Protein AF-A0A6B3GLU0-F1 (a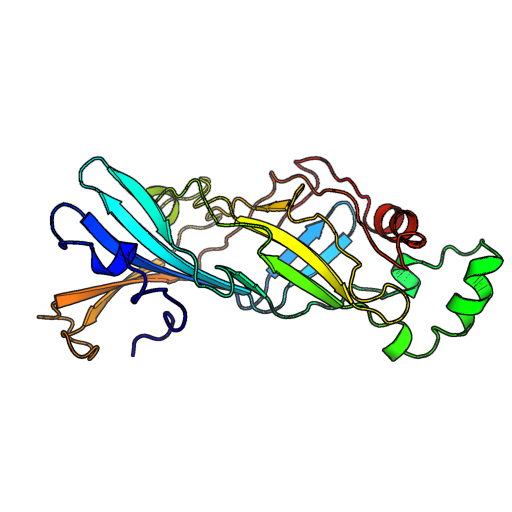fdb_monomer)

Solvent-accessible surface area (backbone atoms only — not comparable to full-atom values): 12471 Å² total; per-residue (Å²): 104,67,83,82,64,85,55,42,38,64,86,37,69,75,43,64,68,36,75,72,74,58,25,39,56,46,75,47,69,50,75,39,73,59,50,55,38,32,48,43,76,37,73,36,56,40,35,38,34,42,38,31,24,25,37,40,36,36,76,88,74,50,71,47,74,40,60,20,96,89,42,35,45,48,42,42,68,17,65,45,80,66,23,43,55,56,38,62,54,67,100,78,50,79,84,48,52,59,56,58,66,63,42,76,41,73,72,74,18,43,29,34,39,26,55,38,59,27,54,77,60,43,76,70,32,75,68,23,73,79,39,58,82,31,54,26,32,37,42,30,25,22,34,40,41,45,32,91,74,28,33,99,53,15,21,37,21,35,66,92,48,42,26,53,45,42,45,16,25,74,38,73,52,48,80,48,78,49,26,16,34,96,86,46,47,80,27,81,88,77,30,82,42,77,46,80,45,74,45,87,44,48,63,32,36,43,70,37,42,40,47,43,42,39,36,14,42,84,46,79,38,18,65,36,49,13,65,52,29,42,42,59,21,59,54,69,48,23,36,59

Foldseek 3Di:
DPPPAPQEPCVPPLNVPAPCPFKHKDKDKDKDQWDWKAFQHFIWIWHIKMFIWMWIAGNVGDIDIGAGPQGRMWTDWTWGPQAVCLLQDDPDDPVCVVVNVVPVDPQQRTKIKTKGFLDHKAPADPVQVQDFPFFRTWTFIKIFIDHPQFDRQKIFAHSVGTWIFRKGFNDGFDWDKWAADPVRHTDRPDHPDIDIDTPDTDIKDQFIWIAFIACTNHRPRSVSNCVSSVPRGHGNSIMD

pLDDT: mean 88.62, std 10.84, range [50.16, 98.25]

Secondary structure (DSSP, 8-state):
--TT-SS--TTSHHHHT--SSSEEEEEEEEEES-EEEEETTEEEEE--EEEEEEEEEETTS-EEEE--TT-SEEEPPEEPTTHHHHHH--TT-TTTHHHHHHTTSHHHH--EEEEEE-S--B---TGGGTSSSSB--BEEEEEEEE-TTT-TT-EES-SSS-EEE--EESSPPEEEEEEE-TTS-B-TTT-SEEEEEEES--EE-----BPPEESTTTTTTHHHHHHHHT-SB-TTS-B-

Sequence (240 aa):
DWAPFDRCPVDAPAMLAADGVNTIAACIASSSATGSITLGKSVVSTGHTDLQLGVVQRADGTASLVAPPEGALTADPAEIPGGLLGLMCPSGIPLISGICRQLTDNNLNRVTATIEPAGAPRDFNMSAAFSTGEPILTIPVRIHLKNPFLGDKCYIGTTANPVLLKPQNVTAPTLSLQRFGADGTPNDDEGEMGRYTFDGADQGDATFAVPGASGCGAGLLDWAVNLKTGLPSAAGKNSV

Mean predicted aligned error: 6.38 Å

Radius of gyration: 20.84 Å; Cα contacts (8 Å, |Δi|>4): 591; chains: 1; bounding box: 50×32×64 Å

Structure (mmCIF, N/CA/C/O backbone):
data_AF-A0A6B3GLU0-F1
#
_entry.id   AF-A0A6B3GLU0-F1
#
loop_
_atom_site.group_PDB
_atom_site.id
_atom_site.type_symbol
_atom_site.label_atom_id
_atom_site.label_alt_id
_atom_site.label_comp_id
_atom_site.label_asym_id
_atom_site.label_entity_id
_atom_site.label_seq_id
_atom_site.pdbx_PDB_ins_code
_atom_site.Cartn_x
_atom_site.Cartn_y
_atom_site.Cartn_z
_atom_site.occupancy
_atom_site.B_iso_or_equiv
_atom_site.auth_seq_id
_atom_site.auth_comp_id
_atom_site.auth_asym_id
_atom_site.auth_atom_id
_atom_site.pdbx_PDB_model_num
ATOM 1 N N . ASP A 1 1 ? 22.845 -9.748 -9.117 1.00 52.41 1 ASP A N 1
ATOM 2 C CA . ASP A 1 1 ? 21.993 -9.768 -7.910 1.00 52.41 1 ASP A CA 1
ATOM 3 C C . ASP A 1 1 ? 20.682 -9.085 -8.266 1.00 52.41 1 ASP A C 1
ATOM 5 O O . ASP A 1 1 ? 20.679 -7.887 -8.532 1.00 52.41 1 ASP A O 1
ATOM 9 N N . TRP A 1 2 ? 19.616 -9.872 -8.428 1.00 58.16 2 TRP A N 1
ATOM 10 C CA . TRP A 1 2 ? 18.297 -9.391 -8.857 1.00 58.16 2 TRP A CA 1
ATOM 11 C C . TRP A 1 2 ? 17.439 -8.896 -7.695 1.00 58.16 2 TRP A C 1
ATOM 13 O O . TRP A 1 2 ? 16.353 -8.382 -7.950 1.00 58.16 2 TRP A O 1
ATOM 23 N N . ALA A 1 3 ? 17.915 -9.001 -6.446 1.00 57.09 3 ALA A N 1
ATOM 24 C CA . ALA A 1 3 ? 17.301 -8.328 -5.306 1.00 57.09 3 ALA A CA 1
ATOM 25 C C . ALA A 1 3 ? 17.175 -6.835 -5.665 1.00 57.09 3 ALA A C 1
ATOM 27 O O . ALA A 1 3 ? 18.201 -6.179 -5.888 1.00 57.09 3 ALA A O 1
ATOM 28 N N . PRO A 1 4 ? 15.951 -6.320 -5.894 1.00 71.94 4 PRO A N 1
ATOM 29 C CA . PRO A 1 4 ? 14.737 -6.571 -5.100 1.00 71.94 4 PRO A CA 1
ATOM 30 C C . PRO A 1 4 ? 13.582 -7.382 -5.749 1.00 71.94 4 PRO A C 1
ATOM 32 O O . PRO A 1 4 ? 12.484 -7.372 -5.210 1.00 71.94 4 PRO A O 1
ATOM 35 N N . PHE A 1 5 ? 13.754 -8.050 -6.893 1.00 82.88 5 PHE A N 1
ATOM 36 C CA . PHE A 1 5 ? 12.644 -8.672 -7.647 1.00 82.88 5 PHE A CA 1
ATOM 37 C C . PHE A 1 5 ? 12.461 -10.176 -7.378 1.00 82.88 5 PHE A C 1
ATOM 39 O O . PHE A 1 5 ? 12.632 -10.996 -8.279 1.00 82.88 5 PHE A O 1
ATOM 46 N N . ASP A 1 6 ? 12.117 -10.565 -6.155 1.00 87.31 6 ASP A N 1
ATOM 47 C CA . ASP A 1 6 ? 11.915 -11.977 -5.784 1.00 87.31 6 ASP A CA 1
ATOM 48 C C . ASP A 1 6 ? 10.472 -12.485 -5.967 1.00 87.31 6 ASP A C 1
ATOM 50 O O . ASP A 1 6 ? 10.241 -13.694 -5.949 1.00 87.31 6 ASP A O 1
ATOM 54 N N . ARG A 1 7 ? 9.508 -11.583 -6.196 1.00 91.62 7 ARG A N 1
ATOM 55 C CA . ARG A 1 7 ? 8.082 -11.904 -6.402 1.00 91.62 7 ARG A CA 1
ATOM 56 C C . ARG A 1 7 ? 7.527 -11.408 -7.722 1.00 91.62 7 ARG A C 1
ATOM 58 O O . ARG A 1 7 ? 6.323 -11.481 -7.959 1.00 91.62 7 ARG A O 1
ATOM 65 N N . CYS A 1 8 ? 8.372 -10.892 -8.609 1.00 91.12 8 CYS A N 1
ATOM 66 C CA . CYS A 1 8 ? 7.900 -10.534 -9.935 1.00 91.12 8 CYS A CA 1
ATOM 67 C C . CYS A 1 8 ? 7.324 -11.779 -10.638 1.00 91.12 8 CYS A C 1
ATOM 69 O O . CYS A 1 8 ? 7.996 -12.811 -10.688 1.00 91.12 8 CYS A O 1
ATOM 71 N N . PRO A 1 9 ? 6.108 -11.713 -11.211 1.00 93.75 9 PRO A N 1
ATOM 72 C CA . PRO A 1 9 ? 5.450 -12.872 -11.806 1.00 93.75 9 PRO A CA 1
ATOM 73 C C . PRO A 1 9 ? 6.002 -13.178 -13.209 1.00 93.75 9 PRO A C 1
ATOM 75 O O . PRO A 1 9 ? 5.257 -13.187 -14.186 1.00 93.75 9 PRO A O 1
ATOM 78 N N . VAL A 1 10 ? 7.313 -13.406 -13.327 1.00 91.50 10 VAL A N 1
ATOM 79 C CA . VAL A 1 10 ? 8.028 -13.595 -14.603 1.00 91.50 10 VAL A CA 1
ATOM 80 C C . VAL A 1 10 ? 7.519 -14.795 -15.403 1.00 91.50 10 VAL A C 1
ATOM 82 O O . VAL A 1 10 ? 7.493 -14.744 -16.628 1.00 91.50 10 VAL A O 1
ATOM 85 N N . ASP A 1 11 ? 7.015 -15.821 -14.716 1.00 93.12 11 ASP A N 1
ATOM 86 C CA . ASP A 1 11 ? 6.443 -17.024 -15.328 1.00 93.12 11 ASP A CA 1
ATOM 87 C C . ASP A 1 11 ? 4.965 -16.865 -15.725 1.00 93.12 11 ASP A C 1
ATOM 89 O O . ASP A 1 11 ? 4.348 -17.791 -16.260 1.00 93.12 11 ASP A O 1
ATOM 93 N N . ALA A 1 12 ? 4.350 -15.707 -15.459 1.00 94.88 12 ALA A N 1
ATOM 94 C CA . ALA A 1 12 ? 2.970 -15.476 -15.858 1.00 94.88 12 ALA A CA 1
ATOM 95 C C . ALA A 1 12 ? 2.854 -15.477 -17.394 1.00 94.88 12 ALA A C 1
ATOM 97 O O . ALA A 1 12 ? 3.648 -14.814 -18.066 1.00 94.88 12 ALA A O 1
ATOM 98 N N . PRO A 1 13 ? 1.818 -16.114 -17.978 1.00 95.44 13 PRO A N 1
ATOM 99 C CA . PRO A 1 13 ? 1.675 -16.202 -19.433 1.00 95.44 13 PRO A CA 1
ATOM 100 C C . PRO A 1 13 ? 1.715 -14.848 -20.151 1.00 95.44 13 PRO A C 1
ATOM 102 O O . PRO A 1 13 ? 2.262 -14.745 -21.242 1.00 95.44 13 PRO A O 1
ATOM 105 N N . ALA A 1 14 ? 1.165 -13.799 -19.532 1.00 93.31 14 ALA A N 1
ATOM 106 C CA . ALA A 1 14 ? 1.187 -12.449 -20.090 1.00 93.31 14 ALA A CA 1
ATOM 107 C C . ALA A 1 14 ? 2.596 -11.829 -20.120 1.00 93.31 14 ALA A C 1
ATOM 109 O O . ALA A 1 14 ? 2.888 -11.060 -21.031 1.00 93.31 14 ALA A O 1
ATOM 110 N N . MET A 1 15 ? 3.454 -12.165 -19.151 1.00 94.88 15 MET A N 1
ATOM 111 C CA . MET A 1 15 ? 4.846 -11.705 -19.096 1.00 94.88 15 MET A CA 1
ATOM 112 C C . MET A 1 15 ? 5.694 -12.450 -20.131 1.00 94.88 15 MET A C 1
ATOM 114 O O . MET A 1 15 ? 6.408 -11.819 -20.902 1.00 94.88 15 MET A O 1
ATOM 118 N N . LEU A 1 16 ? 5.538 -13.776 -20.219 1.00 95.19 16 LEU A N 1
ATOM 119 C CA . LEU A 1 16 ? 6.247 -14.626 -21.186 1.00 95.19 16 LEU A CA 1
ATOM 120 C C . LEU A 1 16 ? 5.865 -14.349 -22.649 1.00 95.19 16 LEU A C 1
ATOM 122 O O . LEU A 1 16 ? 6.634 -14.654 -23.555 1.00 95.19 16 LEU A O 1
ATOM 126 N N . ALA A 1 17 ? 4.674 -13.796 -22.893 1.00 94.44 17 ALA A N 1
ATOM 127 C CA . ALA A 1 17 ? 4.203 -13.456 -24.234 1.00 94.44 17 ALA A CA 1
ATOM 128 C C . ALA A 1 17 ? 4.805 -12.153 -24.797 1.00 94.44 17 ALA A C 1
ATOM 130 O O . ALA A 1 17 ? 4.547 -11.827 -25.957 1.00 94.44 17 ALA A O 1
ATOM 131 N N . ALA A 1 18 ? 5.557 -11.391 -23.997 1.00 93.75 18 ALA A N 1
ATOM 132 C CA . ALA A 1 18 ? 6.224 -10.178 -24.456 1.00 93.75 18 ALA A CA 1
ATOM 133 C C . ALA A 1 18 ? 7.332 -10.508 -25.473 1.00 93.75 18 ALA A C 1
ATOM 135 O O . ALA A 1 18 ? 8.154 -11.391 -25.244 1.00 93.75 18 ALA A O 1
ATOM 136 N N . ASP A 1 19 ? 7.360 -9.786 -26.596 1.00 90.94 19 ASP A N 1
ATOM 137 C CA . ASP A 1 19 ? 8.317 -10.000 -27.693 1.00 90.94 19 ASP A CA 1
ATOM 138 C C . ASP A 1 19 ? 9.573 -9.115 -27.581 1.00 90.94 19 ASP A C 1
ATOM 140 O O . ASP A 1 19 ? 10.496 -9.247 -28.382 1.00 90.94 19 ASP A O 1
ATOM 144 N N . GLY A 1 20 ? 9.599 -8.192 -26.612 1.00 86.44 20 GLY A N 1
ATOM 145 C CA . GLY A 1 20 ? 10.681 -7.228 -26.404 1.00 86.44 20 GLY A CA 1
ATOM 146 C C . GLY A 1 20 ? 10.726 -6.095 -27.434 1.00 86.44 20 GLY A C 1
ATOM 147 O O . GLY A 1 20 ? 11.609 -5.244 -27.351 1.00 86.44 20 GLY A O 1
ATOM 148 N N . VAL A 1 21 ? 9.788 -6.058 -28.386 1.00 87.56 21 VAL A N 1
ATOM 149 C CA . VAL A 1 21 ? 9.757 -5.085 -29.489 1.00 87.56 21 VAL A CA 1
ATOM 150 C C . VAL A 1 21 ? 8.461 -4.284 -29.470 1.00 87.56 21 VAL A C 1
ATOM 152 O O . VAL A 1 21 ? 8.483 -3.069 -29.298 1.00 87.56 21 VAL A O 1
ATOM 155 N N . ASN A 1 22 ? 7.321 -4.955 -29.630 1.00 91.06 22 ASN A N 1
ATOM 156 C CA . ASN A 1 22 ? 5.997 -4.331 -29.595 1.00 91.06 22 ASN A CA 1
ATOM 157 C C . ASN A 1 22 ? 5.357 -4.436 -28.212 1.00 91.06 22 ASN A C 1
ATOM 159 O O . ASN A 1 22 ? 4.450 -3.671 -27.886 1.00 91.06 22 ASN A O 1
ATOM 163 N N . THR A 1 23 ? 5.799 -5.418 -27.431 1.00 93.44 23 THR A N 1
ATOM 164 C CA . THR A 1 23 ? 5.338 -5.704 -26.084 1.00 93.44 23 THR A CA 1
ATOM 165 C C . THR A 1 23 ? 6.550 -5.925 -25.194 1.00 93.44 23 THR A C 1
ATOM 167 O O . THR A 1 23 ? 7.307 -6.872 -25.389 1.00 93.44 23 THR A O 1
ATOM 170 N N . ILE A 1 24 ? 6.731 -5.056 -24.206 1.00 92.06 24 ILE A N 1
ATOM 171 C CA . ILE A 1 24 ? 7.863 -5.093 -23.281 1.00 92.06 24 ILE A CA 1
ATOM 172 C C . ILE A 1 24 ? 7.331 -5.475 -21.903 1.00 92.06 24 ILE A C 1
ATOM 174 O O . ILE A 1 24 ? 6.473 -4.784 -21.350 1.00 92.06 24 ILE A O 1
ATOM 178 N N . ALA A 1 25 ? 7.842 -6.573 -21.350 1.00 93.62 25 ALA A N 1
ATOM 179 C CA . ALA A 1 25 ? 7.597 -6.960 -19.969 1.00 93.62 25 ALA A CA 1
ATOM 180 C C . ALA A 1 25 ? 8.692 -6.382 -19.066 1.00 93.62 25 ALA A C 1
ATOM 182 O O . ALA A 1 25 ? 9.878 -6.474 -19.375 1.00 93.62 25 ALA A O 1
ATOM 183 N N . ALA A 1 26 ? 8.291 -5.797 -17.944 1.00 92.00 26 ALA A N 1
ATOM 184 C CA . ALA A 1 26 ? 9.191 -5.282 -16.922 1.00 92.00 26 ALA A CA 1
ATOM 185 C C . ALA A 1 26 ? 8.666 -5.630 -15.528 1.00 92.00 26 ALA A C 1
ATOM 187 O O . ALA A 1 26 ? 7.459 -5.756 -15.321 1.00 92.00 26 ALA A O 1
ATOM 188 N N . CYS A 1 27 ? 9.571 -5.749 -14.565 1.00 92.88 27 CYS A N 1
ATOM 189 C CA . CYS A 1 27 ? 9.229 -5.881 -13.155 1.00 92.88 27 CYS A CA 1
ATOM 190 C C . CYS A 1 27 ? 9.328 -4.516 -12.478 1.00 92.88 27 CYS A C 1
ATOM 192 O O . CYS A 1 27 ? 10.276 -3.769 -12.715 1.00 92.88 27 CYS A O 1
ATOM 194 N N . ILE A 1 28 ? 8.364 -4.207 -11.617 1.00 92.50 28 ILE A N 1
ATOM 195 C CA . ILE A 1 28 ? 8.402 -3.042 -10.736 1.00 92.50 28 ILE A CA 1
ATOM 196 C C . ILE A 1 28 ? 8.444 -3.543 -9.303 1.00 92.50 28 ILE A C 1
ATOM 198 O O . ILE A 1 28 ? 7.682 -4.437 -8.938 1.00 92.50 28 ILE A O 1
ATOM 202 N N . ALA A 1 29 ? 9.335 -2.943 -8.520 1.00 92.69 29 ALA A N 1
ATOM 203 C CA . ALA A 1 29 ? 9.454 -3.136 -7.089 1.00 92.69 29 ALA A CA 1
ATOM 204 C C . ALA A 1 29 ? 9.514 -1.762 -6.416 1.00 92.69 29 ALA A C 1
ATOM 206 O O . ALA A 1 29 ? 10.154 -0.842 -6.929 1.00 92.69 29 ALA A O 1
ATOM 207 N N . SER A 1 30 ? 8.850 -1.625 -5.278 1.00 91.88 30 SER A N 1
ATOM 208 C CA . SER A 1 30 ? 8.946 -0.467 -4.398 1.00 91.88 30 SER A CA 1
ATOM 209 C C . SER A 1 30 ? 8.933 -0.976 -2.967 1.00 91.88 30 SER A C 1
ATOM 211 O O . SER A 1 30 ? 8.019 -1.696 -2.574 1.00 91.88 30 SER A O 1
ATOM 213 N N . SER A 1 31 ? 9.961 -0.615 -2.206 1.00 92.06 31 SER A N 1
ATOM 214 C CA . SER A 1 31 ? 10.090 -0.974 -0.800 1.00 92.06 31 SER A CA 1
ATOM 215 C C . SER A 1 31 ? 10.183 0.297 0.029 1.00 92.06 31 SER A C 1
ATOM 217 O O . SER A 1 31 ? 10.851 1.259 -0.351 1.00 92.06 31 SER A O 1
ATOM 219 N N . SER A 1 32 ? 9.504 0.291 1.168 1.00 91.44 32 SER A N 1
ATOM 220 C CA . SER A 1 32 ? 9.637 1.316 2.192 1.00 91.44 32 SER A CA 1
ATOM 221 C C . SER A 1 32 ? 9.891 0.640 3.528 1.00 91.44 32 SER A C 1
ATOM 223 O O . SER A 1 32 ? 9.130 -0.235 3.941 1.00 91.44 32 SER A O 1
ATOM 225 N N . ALA A 1 33 ? 10.968 1.038 4.207 1.00 90.62 33 ALA A N 1
ATOM 226 C CA . ALA A 1 33 ? 11.352 0.462 5.492 1.00 90.62 33 ALA A CA 1
ATOM 227 C C . ALA A 1 33 ? 10.370 0.831 6.611 1.00 90.62 33 ALA A C 1
ATOM 229 O O . ALA A 1 33 ? 10.080 0.004 7.475 1.00 90.62 33 ALA A O 1
ATOM 230 N N . THR A 1 34 ? 9.879 2.071 6.607 1.00 89.81 34 THR A N 1
ATOM 231 C CA . THR A 1 34 ? 8.915 2.601 7.574 1.00 89.81 34 THR A CA 1
ATOM 232 C C . THR A 1 34 ? 8.110 3.732 6.939 1.00 89.81 34 THR A C 1
ATOM 234 O O . THR A 1 34 ? 8.501 4.317 5.933 1.00 89.81 34 THR A O 1
ATOM 237 N N . GLY A 1 35 ? 6.985 4.072 7.552 1.00 91.00 35 GLY A N 1
ATOM 238 C CA . GLY A 1 35 ? 6.133 5.168 7.108 1.00 91.00 35 GLY A CA 1
ATOM 239 C C . GLY A 1 35 ? 5.150 5.576 8.194 1.00 91.00 35 GLY A C 1
ATOM 240 O O . GLY A 1 35 ? 5.256 5.151 9.350 1.00 91.00 35 GLY A O 1
ATOM 241 N N . SER A 1 36 ? 4.178 6.409 7.837 1.00 94.06 36 SER A N 1
ATOM 242 C CA . SER A 1 36 ? 3.141 6.859 8.762 1.00 94.06 36 SER A CA 1
ATOM 243 C C . SER A 1 36 ? 1.805 6.958 8.051 1.00 94.06 36 SER A C 1
ATOM 245 O O . SER A 1 36 ? 1.623 7.800 7.182 1.00 94.06 36 SER A O 1
ATOM 247 N N . ILE A 1 37 ? 0.831 6.172 8.500 1.00 94.81 37 ILE A N 1
ATOM 248 C CA . ILE A 1 37 ? -0.526 6.211 7.967 1.00 94.81 37 ILE A CA 1
ATOM 249 C C . ILE A 1 37 ? -1.478 6.899 8.946 1.00 94.81 37 ILE A C 1
ATOM 251 O O . ILE A 1 37 ? -1.557 6.558 10.129 1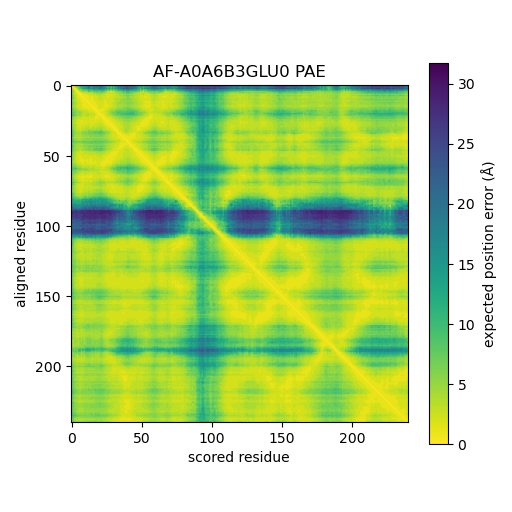.00 94.81 37 ILE A O 1
ATOM 255 N N . THR A 1 38 ? -2.228 7.867 8.431 1.00 96.06 38 THR A N 1
ATOM 256 C CA . THR A 1 38 ? -3.333 8.540 9.107 1.00 96.06 38 THR A CA 1
ATOM 257 C C . THR A 1 38 ? -4.649 8.043 8.530 1.00 96.06 38 THR A C 1
ATOM 259 O O . THR A 1 38 ? -4.936 8.252 7.352 1.00 96.06 38 THR A O 1
ATOM 262 N N . LEU A 1 39 ? -5.481 7.435 9.375 1.00 94.75 39 LEU A N 1
ATOM 263 C CA . LEU A 1 39 ? -6.847 7.027 9.049 1.00 94.75 39 LEU A CA 1
ATOM 264 C C . LEU A 1 39 ? -7.806 7.752 9.994 1.00 94.75 39 LEU A C 1
ATOM 266 O O . LEU A 1 39 ? -7.841 7.468 11.194 1.00 94.75 39 LEU A O 1
ATOM 270 N N . GLY A 1 40 ? -8.574 8.704 9.467 1.00 92.81 40 GLY A N 1
ATOM 271 C CA . GLY A 1 40 ? -9.461 9.550 10.262 1.00 92.81 40 GLY A CA 1
ATOM 272 C C . GLY A 1 40 ? -8.695 10.337 11.327 1.00 92.81 40 GLY A C 1
ATOM 273 O O . GLY A 1 40 ? -8.034 11.322 11.021 1.00 92.81 40 GLY A O 1
ATOM 274 N N . LYS A 1 41 ? -8.807 9.927 12.595 1.00 90.38 41 LYS A N 1
ATOM 275 C CA . LYS A 1 41 ? -8.096 10.546 13.733 1.00 90.38 41 LYS A CA 1
ATOM 276 C C . LYS A 1 41 ? -6.983 9.675 14.325 1.00 90.38 41 LYS A C 1
ATOM 278 O O . LYS A 1 41 ? -6.410 10.045 15.348 1.00 90.38 41 LYS A O 1
ATOM 283 N N . SER A 1 42 ? -6.715 8.507 13.743 1.00 90.00 42 SER A N 1
ATOM 284 C CA . SER A 1 42 ? -5.642 7.611 14.181 1.00 90.00 42 SER A CA 1
ATOM 285 C C . SER A 1 42 ? -4.417 7.767 13.297 1.00 90.00 42 SER A C 1
ATOM 287 O O . SER A 1 42 ? -4.542 7.749 12.078 1.00 90.00 42 SER A O 1
ATOM 289 N N . VAL A 1 43 ? -3.246 7.852 13.926 1.00 92.56 43 VAL A N 1
ATOM 290 C CA . VAL A 1 43 ? -1.939 7.858 13.263 1.00 92.56 43 VAL A CA 1
ATOM 291 C C . VAL A 1 43 ? -1.166 6.635 13.738 1.00 92.56 43 VAL A C 1
ATOM 293 O O . VAL A 1 43 ? -1.139 6.354 14.940 1.00 92.56 43 VAL A O 1
ATOM 296 N N . VAL A 1 44 ? -0.585 5.891 12.802 1.00 91.00 44 VAL A N 1
ATOM 297 C CA . VAL A 1 44 ? 0.146 4.649 13.064 1.00 91.00 44 VAL A CA 1
ATOM 298 C C . VAL A 1 44 ? 1.413 4.639 12.223 1.00 91.00 44 VAL A C 1
ATOM 300 O O . VAL A 1 44 ? 1.360 4.895 11.022 1.00 91.00 44 VAL A O 1
ATOM 303 N N . SER A 1 45 ? 2.544 4.309 12.839 1.00 92.44 45 SER A N 1
ATOM 304 C CA . SER A 1 45 ? 3.773 4.034 12.097 1.00 92.44 45 SER A CA 1
ATOM 305 C C . SER A 1 45 ? 3.659 2.686 11.397 1.00 92.44 45 SER A C 1
ATOM 307 O O . SER A 1 45 ? 3.356 1.684 12.043 1.00 92.44 45 SER A O 1
ATOM 309 N N . THR A 1 46 ? 3.880 2.653 10.087 1.00 89.75 46 THR A N 1
ATOM 310 C CA . THR A 1 46 ? 3.866 1.404 9.321 1.00 89.75 46 THR A CA 1
ATOM 311 C C . THR A 1 46 ? 5.193 0.669 9.494 1.00 89.75 46 THR A C 1
ATOM 313 O O . THR A 1 46 ? 6.240 1.298 9.665 1.00 89.75 46 THR A O 1
ATOM 316 N N . GLY A 1 47 ? 5.147 -0.664 9.451 1.00 89.00 47 GLY A N 1
ATOM 317 C CA . GLY A 1 47 ? 6.351 -1.478 9.286 1.00 89.00 47 GLY A CA 1
ATOM 318 C C . GLY A 1 47 ? 6.874 -1.426 7.849 1.00 89.00 47 GLY A C 1
ATOM 319 O O . GLY A 1 47 ? 6.429 -0.594 7.049 1.00 89.00 47 GLY A O 1
ATOM 320 N N . HIS A 1 48 ? 7.781 -2.345 7.521 1.00 93.44 48 HIS A N 1
ATOM 321 C CA . HIS A 1 48 ? 8.275 -2.493 6.160 1.00 93.44 48 HIS A CA 1
ATOM 322 C C . HIS A 1 48 ? 7.128 -2.849 5.209 1.00 93.44 48 HIS A C 1
ATOM 324 O O . HIS A 1 48 ? 6.261 -3.667 5.527 1.00 93.44 48 HIS A O 1
ATOM 330 N N . THR A 1 49 ? 7.125 -2.236 4.032 1.00 93.19 49 THR A N 1
ATOM 331 C CA . THR A 1 49 ? 6.186 -2.535 2.952 1.00 93.19 49 THR A CA 1
ATOM 332 C C . THR A 1 49 ? 6.955 -2.820 1.677 1.00 93.19 49 THR A C 1
ATOM 334 O O . THR A 1 49 ? 7.969 -2.181 1.413 1.00 93.19 49 THR A O 1
ATOM 337 N N . ASP A 1 50 ? 6.466 -3.782 0.901 1.00 93.81 50 ASP A N 1
ATOM 338 C CA . ASP A 1 50 ? 7.035 -4.161 -0.387 1.00 93.81 50 ASP A CA 1
ATOM 339 C C . ASP A 1 50 ? 5.910 -4.360 -1.400 1.00 93.81 50 ASP A C 1
ATOM 341 O O . ASP A 1 50 ? 5.011 -5.184 -1.195 1.00 93.81 50 ASP A O 1
ATOM 345 N N . LEU A 1 51 ? 5.956 -3.575 -2.470 1.00 94.12 51 LEU A N 1
ATOM 346 C CA . LEU A 1 51 ? 5.097 -3.663 -3.638 1.00 94.12 51 LEU A CA 1
ATOM 347 C C . LEU A 1 51 ? 5.907 -4.266 -4.784 1.00 94.12 51 LEU A C 1
ATOM 349 O O . LEU A 1 51 ? 6.890 -3.666 -5.207 1.00 94.12 51 LEU A O 1
ATOM 353 N N . GLN A 1 52 ? 5.452 -5.381 -5.347 1.00 94.75 52 GLN A N 1
ATOM 354 C CA . GLN A 1 52 ? 6.022 -5.986 -6.546 1.00 94.75 52 GLN A CA 1
ATOM 355 C C . GLN A 1 52 ? 4.940 -6.395 -7.541 1.00 94.75 52 GLN A C 1
ATOM 357 O O . GLN A 1 52 ? 3.901 -6.947 -7.176 1.00 94.75 52 GLN A O 1
ATOM 362 N N . LEU A 1 53 ? 5.178 -6.124 -8.823 1.00 95.50 53 LEU A N 1
ATOM 363 C CA . LEU A 1 53 ? 4.282 -6.513 -9.911 1.00 95.50 53 LEU A CA 1
ATOM 364 C C . LEU A 1 53 ? 4.991 -6.503 -11.268 1.00 95.50 53 LEU A C 1
ATOM 366 O O . LEU A 1 53 ? 5.991 -5.816 -11.469 1.00 95.50 53 LEU A O 1
ATOM 370 N N . GLY A 1 54 ? 4.438 -7.255 -12.214 1.00 95.69 54 GLY A N 1
ATOM 371 C CA . GLY A 1 54 ? 4.815 -7.192 -13.618 1.00 95.69 54 GLY A CA 1
ATOM 372 C C . GLY A 1 54 ? 4.041 -6.100 -14.352 1.00 95.69 54 GLY A C 1
ATOM 373 O O . GLY A 1 54 ? 2.853 -5.886 -14.104 1.00 95.69 54 GLY A O 1
ATOM 374 N N . VAL A 1 55 ? 4.699 -5.431 -15.290 1.00 95.31 55 VAL A N 1
ATOM 375 C CA . VAL A 1 55 ? 4.088 -4.491 -16.229 1.00 95.31 55 VAL A CA 1
ATOM 376 C C . VAL A 1 55 ? 4.361 -4.968 -17.639 1.00 95.31 55 VAL A C 1
ATOM 378 O O . VAL A 1 55 ? 5.507 -5.181 -18.018 1.00 95.31 55 VAL A O 1
ATOM 381 N N . VAL A 1 56 ? 3.299 -5.077 -18.428 1.00 95.50 56 VAL A N 1
ATOM 382 C CA . VAL A 1 56 ? 3.371 -5.364 -19.858 1.00 95.50 56 VAL A CA 1
ATOM 383 C C . VAL A 1 56 ? 2.981 -4.097 -20.607 1.00 95.50 56 VAL A C 1
ATOM 385 O O . VAL A 1 56 ? 1.804 -3.725 -20.628 1.00 95.50 56 VAL A O 1
ATOM 388 N N . GLN A 1 57 ? 3.975 -3.422 -21.177 1.00 93.25 57 GLN A N 1
ATOM 389 C CA . GLN A 1 57 ? 3.818 -2.207 -21.976 1.00 93.25 57 GLN A CA 1
ATOM 390 C C . GLN A 1 57 ? 3.688 -2.562 -23.452 1.00 93.25 57 GLN A C 1
ATOM 392 O O . GLN A 1 57 ? 4.405 -3.432 -23.940 1.00 93.25 57 GLN A O 1
ATOM 397 N N . ARG A 1 58 ? 2.794 -1.880 -24.164 1.00 92.00 58 ARG A N 1
ATOM 398 C CA . ARG A 1 58 ? 2.564 -2.057 -25.602 1.00 92.00 58 ARG A CA 1
ATOM 399 C C . ARG A 1 58 ? 3.039 -0.834 -26.379 1.00 92.00 58 ARG A C 1
ATOM 401 O O . ARG A 1 58 ? 3.086 0.272 -25.846 1.00 92.00 58 ARG A O 1
ATOM 408 N N . ALA A 1 59 ? 3.334 -1.024 -27.662 1.00 89.31 59 ALA A N 1
ATOM 409 C CA . ALA A 1 59 ? 3.786 0.038 -28.564 1.00 89.31 59 ALA A CA 1
ATOM 410 C C . ALA A 1 59 ? 2.789 1.207 -28.720 1.00 89.31 59 ALA A C 1
ATOM 412 O O . ALA A 1 59 ? 3.186 2.302 -29.108 1.00 89.31 59 ALA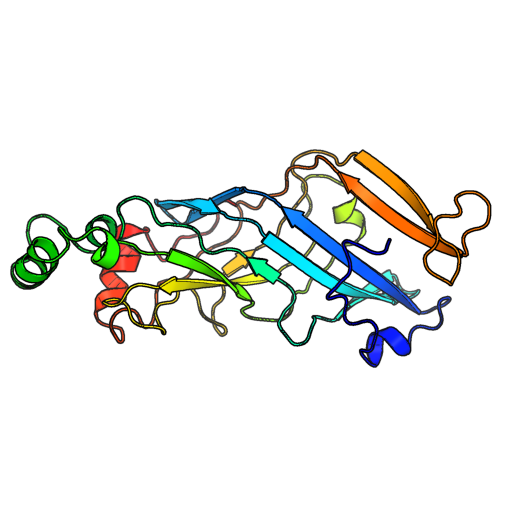 A O 1
ATOM 413 N N . ASP A 1 60 ? 1.508 0.997 -28.404 1.00 88.56 60 ASP A N 1
ATOM 414 C CA . ASP A 1 60 ? 0.480 2.047 -28.380 1.00 88.56 60 ASP A CA 1
ATOM 415 C C . ASP A 1 60 ? 0.510 2.918 -27.107 1.00 88.56 60 ASP A C 1
ATOM 417 O O . ASP A 1 60 ? -0.312 3.822 -26.957 1.00 88.56 60 ASP A O 1
ATOM 421 N N . GLY A 1 61 ? 1.450 2.658 -26.192 1.00 84.31 61 GLY A N 1
ATOM 422 C CA . GLY A 1 61 ? 1.609 3.365 -24.922 1.00 84.31 61 GLY A CA 1
ATOM 423 C C . GLY A 1 61 ? 0.738 2.824 -23.787 1.00 84.31 61 GLY A C 1
ATOM 424 O O . GLY A 1 61 ? 0.828 3.323 -22.666 1.00 84.31 61 GLY A O 1
ATOM 425 N N . THR A 1 62 ? -0.092 1.805 -24.030 1.00 88.25 62 THR A N 1
ATOM 426 C CA . THR A 1 62 ? -0.897 1.185 -22.973 1.00 88.25 62 THR A CA 1
ATOM 427 C C . THR A 1 62 ? -0.074 0.211 -22.135 1.00 88.25 62 THR A C 1
ATOM 429 O O . THR A 1 62 ? 0.815 -0.486 -22.628 1.00 88.25 62 THR A O 1
ATOM 432 N N . ALA A 1 63 ? -0.406 0.123 -20.847 1.00 92.19 63 ALA A N 1
ATOM 433 C CA . ALA A 1 63 ? 0.203 -0.819 -19.920 1.00 92.19 63 ALA A CA 1
ATOM 434 C C . ALA A 1 63 ? -0.866 -1.691 -19.254 1.00 92.19 63 ALA A C 1
ATOM 436 O O . ALA A 1 63 ? -1.932 -1.214 -18.867 1.00 92.19 63 ALA A O 1
ATOM 437 N N . SER A 1 64 ? -0.565 -2.977 -19.095 1.00 93.38 64 SER A N 1
ATOM 438 C CA . SER A 1 64 ? -1.335 -3.891 -18.249 1.00 93.38 64 SER A CA 1
ATOM 439 C C . SER A 1 64 ? -0.481 -4.376 -17.088 1.00 93.38 64 SER A C 1
ATOM 441 O O . SER A 1 64 ? 0.705 -4.648 -17.267 1.00 93.38 64 SER A O 1
ATOM 443 N N . LEU A 1 65 ? -1.097 -4.498 -15.914 1.00 95.50 65 LEU A N 1
ATOM 444 C CA . LEU A 1 65 ? -0.437 -4.963 -14.700 1.00 95.50 65 LEU A CA 1
ATOM 445 C C . LEU A 1 65 ? -0.675 -6.457 -14.490 1.00 95.50 65 LEU A C 1
ATOM 447 O O . LEU A 1 65 ? -1.772 -6.962 -14.731 1.00 95.50 65 LEU A O 1
ATOM 451 N N . VAL A 1 66 ? 0.350 -7.143 -14.001 1.00 95.88 66 VAL A N 1
ATOM 452 C CA . VAL A 1 66 ? 0.324 -8.558 -13.639 1.00 95.88 66 VAL A CA 1
ATOM 453 C C . VAL A 1 66 ? 0.730 -8.653 -12.174 1.00 95.88 66 VAL A C 1
ATOM 455 O O . VAL A 1 66 ? 1.872 -8.370 -11.823 1.00 95.88 66 VAL A O 1
ATOM 458 N N . ALA A 1 67 ? -0.215 -8.999 -11.304 1.00 93.88 67 ALA A N 1
ATOM 459 C CA . ALA A 1 67 ? 0.072 -9.186 -9.886 1.00 93.88 67 ALA A CA 1
ATOM 460 C C . ALA A 1 67 ? 0.660 -10.589 -9.628 1.00 93.88 67 ALA A C 1
ATOM 462 O O . ALA A 1 67 ? 0.263 -11.539 -10.313 1.00 93.88 67 ALA A O 1
ATOM 463 N N . PRO A 1 68 ? 1.544 -10.742 -8.629 1.00 92.50 68 PRO A N 1
ATOM 464 C CA . PRO A 1 68 ? 1.915 -12.047 -8.090 1.00 92.50 68 PRO A CA 1
ATOM 465 C C . PRO A 1 68 ? 0.680 -12.802 -7.557 1.00 92.50 68 PRO A C 1
ATOM 467 O O . PRO A 1 68 ? -0.289 -12.153 -7.139 1.00 92.50 68 PRO A O 1
ATOM 470 N N . PRO A 1 69 ? 0.680 -14.149 -7.538 1.00 87.56 69 PRO A N 1
ATOM 471 C CA . PRO A 1 69 ? -0.434 -14.949 -7.016 1.00 87.56 69 PRO A CA 1
ATOM 472 C C . PRO A 1 69 ? -0.846 -14.601 -5.577 1.00 87.56 69 PRO A C 1
ATOM 474 O O . PRO A 1 69 ? -2.029 -14.622 -5.242 1.00 87.56 69 PRO A O 1
ATOM 477 N N . GLU A 1 70 ? 0.124 -14.261 -4.733 1.00 84.50 70 GLU A N 1
ATOM 478 C CA . GLU A 1 70 ? -0.038 -13.844 -3.338 1.00 84.50 70 GLU A CA 1
ATOM 479 C C . GLU A 1 70 ? -0.494 -12.382 -3.173 1.00 84.50 70 GLU A C 1
ATOM 481 O O . GLU A 1 70 ? -0.821 -11.954 -2.065 1.00 84.50 70 GLU A O 1
ATOM 486 N N . GLY A 1 71 ? -0.576 -11.632 -4.274 1.00 89.62 71 GLY A N 1
ATOM 487 C CA . GLY A 1 71 ? -0.902 -10.212 -4.310 1.00 89.62 71 GLY A CA 1
ATOM 488 C C . GLY A 1 71 ? 0.331 -9.324 -4.470 1.00 89.62 71 GLY A C 1
ATOM 489 O O . GLY A 1 71 ? 1.452 -9.707 -4.164 1.00 89.62 71 GLY A O 1
ATOM 490 N N . ALA A 1 72 ? 0.116 -8.107 -4.973 1.00 93.25 72 ALA A N 1
ATOM 491 C CA . ALA A 1 72 ? 1.213 -7.205 -5.317 1.00 93.25 72 ALA A CA 1
ATOM 492 C C . ALA A 1 72 ? 1.864 -6.516 -4.112 1.00 93.25 72 ALA A C 1
ATOM 494 O O . ALA A 1 72 ? 2.958 -5.997 -4.253 1.00 93.25 72 ALA A O 1
ATOM 495 N N . LEU A 1 73 ? 1.205 -6.467 -2.952 1.00 94.56 73 LEU A N 1
ATOM 496 C CA . LEU A 1 73 ? 1.672 -5.722 -1.782 1.00 94.56 73 LEU A CA 1
ATOM 497 C C . LEU A 1 73 ? 1.796 -6.648 -0.574 1.00 94.56 73 LEU A C 1
ATOM 499 O O . LEU A 1 73 ? 0.861 -7.379 -0.249 1.00 94.56 73 LEU A O 1
ATOM 503 N N . THR A 1 74 ? 2.895 -6.521 0.156 1.00 94.38 74 THR A N 1
ATOM 504 C CA . THR A 1 74 ? 3.019 -7.035 1.521 1.00 94.38 74 THR A CA 1
ATOM 505 C C . THR A 1 74 ? 3.448 -5.952 2.479 1.00 94.38 74 THR A C 1
ATOM 507 O O . THR A 1 74 ? 4.194 -5.047 2.115 1.00 94.38 74 THR A O 1
ATOM 510 N N . ALA A 1 75 ? 2.990 -6.077 3.716 1.00 94.50 75 ALA A N 1
ATOM 511 C CA . ALA A 1 75 ? 3.299 -5.151 4.783 1.00 94.50 75 ALA A CA 1
ATOM 512 C C . ALA A 1 75 ? 3.532 -5.913 6.085 1.00 94.50 75 ALA A C 1
ATOM 514 O O . ALA A 1 75 ? 2.770 -6.825 6.423 1.00 94.50 75 ALA A O 1
ATOM 515 N N . ASP A 1 76 ? 4.540 -5.493 6.835 1.00 95.38 76 ASP A N 1
ATOM 516 C CA . ASP A 1 76 ? 4.745 -5.958 8.195 1.00 95.38 76 ASP A CA 1
ATOM 517 C C . ASP A 1 76 ? 3.619 -5.449 9.111 1.00 95.38 76 ASP A C 1
ATOM 519 O O . ASP A 1 76 ? 3.102 -4.338 8.925 1.00 95.38 76 ASP A O 1
ATOM 523 N N . PRO A 1 77 ? 3.218 -6.231 10.129 1.00 93.50 77 PRO A N 1
ATOM 524 C CA . PRO A 1 77 ? 2.255 -5.772 11.118 1.00 93.50 77 PRO A CA 1
ATOM 525 C C . PRO A 1 77 ? 2.762 -4.538 11.874 1.00 93.50 77 PRO A C 1
ATOM 527 O O . PRO A 1 77 ? 3.868 -4.529 12.409 1.00 93.50 77 PRO A O 1
ATOM 530 N N . ALA A 1 78 ? 1.906 -3.529 11.989 1.00 91.62 78 ALA A N 1
ATOM 531 C CA . ALA A 1 78 ? 2.128 -2.343 12.802 1.00 91.62 78 ALA A CA 1
ATOM 532 C C . ALA A 1 78 ? 1.321 -2.414 14.102 1.00 91.62 78 ALA A C 1
ATOM 534 O O . ALA A 1 78 ? 0.167 -2.846 14.111 1.00 91.62 78 ALA A O 1
ATOM 535 N N . GLU A 1 79 ? 1.893 -1.962 15.213 1.00 89.00 79 GLU A N 1
ATOM 536 C CA . GLU A 1 79 ? 1.175 -1.895 16.487 1.00 89.00 79 GLU A CA 1
ATOM 537 C C . GLU A 1 79 ? 0.314 -0.636 16.567 1.00 89.00 79 GLU A C 1
ATOM 539 O O . GLU A 1 79 ? 0.786 0.475 16.331 1.00 89.00 79 GLU A O 1
ATOM 544 N N . ILE A 1 80 ? -0.954 -0.797 16.948 1.00 86.56 80 ILE A N 1
ATOM 545 C CA . ILE A 1 80 ? -1.858 0.336 17.144 1.00 86.56 80 ILE A CA 1
ATOM 546 C C . ILE A 1 80 ? -1.582 0.982 18.509 1.00 86.56 80 ILE A C 1
ATOM 548 O O . ILE A 1 80 ? -1.766 0.320 19.540 1.00 86.56 80 ILE A O 1
ATOM 552 N N . PRO A 1 81 ? -1.217 2.280 18.562 1.00 80.12 81 PRO A N 1
ATOM 553 C CA . PRO A 1 81 ? -0.988 2.969 19.826 1.00 80.12 81 PRO A CA 1
ATOM 554 C C . PRO A 1 81 ? -2.203 2.888 20.759 1.00 80.12 81 PRO A C 1
ATOM 556 O O . PRO A 1 81 ? -3.336 3.195 20.382 1.00 80.12 81 PRO A O 1
ATOM 559 N N . GLY A 1 82 ? -1.962 2.478 22.006 1.00 76.56 82 GLY A N 1
ATOM 560 C CA . GLY A 1 82 ? -2.998 2.315 23.030 1.00 76.56 82 GLY A CA 1
ATOM 561 C C . GLY A 1 82 ? -3.787 1.002 22.961 1.00 76.56 82 GLY A C 1
ATOM 562 O O . GLY A 1 82 ? -4.541 0.723 23.894 1.00 76.56 82 GLY A O 1
ATOM 563 N N . GLY A 1 83 ? -3.598 0.183 21.921 1.00 79.31 83 GLY A N 1
ATOM 564 C CA . GLY A 1 83 ? -4.171 -1.158 21.842 1.00 79.31 83 GLY A CA 1
ATOM 565 C C . GLY A 1 83 ? -5.701 -1.201 21.928 1.00 79.31 83 GLY A C 1
ATOM 566 O O . GLY A 1 83 ? -6.404 -0.252 21.569 1.00 79.31 83 GLY A O 1
ATOM 567 N N . LEU A 1 84 ? -6.234 -2.314 22.430 1.00 75.00 84 LEU A N 1
ATOM 568 C CA . LEU A 1 84 ? -7.669 -2.541 22.561 1.00 75.00 84 LEU A CA 1
ATOM 569 C C . LEU A 1 84 ? -8.315 -1.626 23.605 1.00 75.00 84 LEU A C 1
ATOM 571 O O . LEU A 1 84 ? -9.435 -1.173 23.399 1.00 75.00 84 LEU A O 1
ATOM 575 N N . LEU A 1 85 ? -7.609 -1.287 24.685 1.00 71.75 85 LEU A N 1
ATOM 576 C CA . LEU A 1 85 ? -8.029 -0.278 25.660 1.00 71.75 85 LEU A CA 1
ATOM 577 C C . LEU A 1 85 ? -8.260 1.068 24.967 1.00 71.75 85 LEU A C 1
ATOM 579 O O . LEU A 1 85 ? -9.273 1.729 25.191 1.00 71.75 85 LEU A O 1
ATOM 583 N N . GLY A 1 86 ? -7.349 1.438 24.064 1.00 65.19 86 GLY A N 1
ATOM 584 C CA . GLY A 1 86 ? -7.480 2.610 23.216 1.00 65.19 86 GLY A CA 1
ATOM 585 C C . GLY A 1 86 ? -8.705 2.549 22.302 1.00 65.19 86 GLY A C 1
ATOM 586 O O . GLY A 1 86 ? -9.337 3.588 22.118 1.00 65.19 86 GLY A O 1
ATOM 587 N N . LEU A 1 87 ? -9.043 1.375 21.758 1.00 67.31 87 LEU A N 1
ATOM 588 C CA . LEU A 1 87 ? -10.172 1.154 20.841 1.00 67.31 87 LEU A CA 1
ATOM 589 C C . LEU A 1 87 ? -11.537 1.047 21.535 1.00 67.31 87 LEU A C 1
ATOM 591 O O . LEU A 1 87 ? -12.522 1.566 21.018 1.00 67.31 87 LEU A O 1
ATOM 595 N N . MET A 1 88 ? -11.611 0.371 22.681 1.00 64.62 88 MET A N 1
ATOM 596 C CA . MET A 1 88 ? -12.864 -0.161 23.227 1.00 64.62 88 MET A CA 1
ATOM 597 C C . MET A 1 88 ? -13.237 0.348 24.613 1.00 64.62 88 MET A C 1
ATOM 599 O O . MET A 1 88 ? -14.365 0.096 25.026 1.00 64.62 88 MET A O 1
ATOM 603 N N . CYS A 1 89 ? -12.355 1.040 25.337 1.00 65.38 89 CYS A N 1
ATOM 604 C CA . CYS A 1 89 ? -12.628 1.445 26.717 1.00 65.38 89 CYS A CA 1
ATOM 605 C C . CYS A 1 89 ? -12.924 2.950 26.840 1.00 65.38 89 CYS A C 1
ATOM 607 O O . CYS A 1 89 ? -12.057 3.714 27.268 1.00 65.38 89 CYS A O 1
ATOM 609 N N . PRO A 1 90 ? -14.152 3.414 26.528 1.00 57.34 90 PRO A N 1
ATOM 610 C CA . PRO A 1 90 ? -14.658 4.644 27.110 1.00 57.34 90 PRO A CA 1
ATOM 611 C C . PRO A 1 90 ? -14.974 4.397 28.592 1.00 57.34 90 PRO A C 1
ATOM 613 O O . PRO A 1 90 ? -15.437 3.325 28.983 1.00 57.34 90 PRO A O 1
ATOM 616 N N . SER A 1 91 ? -14.765 5.407 29.427 1.00 53.66 91 SER A N 1
ATOM 617 C CA . SER A 1 91 ? -14.855 5.345 30.892 1.00 53.66 91 SER A CA 1
ATOM 618 C C . SER A 1 91 ? -16.267 5.116 31.476 1.00 53.66 91 SER A C 1
ATOM 620 O O . SER A 1 91 ? -16.462 5.343 32.666 1.00 53.66 91 SER A O 1
ATOM 622 N N . GLY A 1 92 ? -17.261 4.662 30.696 1.00 52.28 92 GLY A N 1
ATOM 623 C CA . GLY A 1 92 ? -18.673 4.714 31.109 1.00 52.28 92 GLY A CA 1
ATOM 624 C C . GLY A 1 92 ? -19.629 3.596 30.671 1.00 52.28 92 GLY A C 1
ATOM 625 O O . GLY A 1 92 ? -20.815 3.727 30.953 1.00 52.28 92 GLY A O 1
ATOM 626 N N . ILE A 1 93 ? -19.192 2.510 30.009 1.00 57.81 93 ILE A N 1
ATOM 627 C CA . ILE A 1 93 ? -20.108 1.422 29.583 1.00 57.81 93 ILE A CA 1
ATOM 628 C C . ILE A 1 93 ? -19.967 0.183 30.500 1.00 57.81 93 ILE A C 1
ATOM 630 O O . ILE A 1 93 ? -18.924 -0.478 30.466 1.00 57.81 93 ILE A O 1
ATOM 634 N N . PRO A 1 94 ? -21.004 -0.198 31.284 1.00 50.16 94 PRO A N 1
ATOM 635 C CA . PRO A 1 94 ? -20.925 -1.275 32.282 1.00 50.16 94 PRO A CA 1
ATOM 636 C C . PRO A 1 94 ? -20.539 -2.648 31.715 1.00 50.16 94 PRO A C 1
ATOM 638 O O . PRO A 1 94 ? -19.769 -3.367 32.350 1.00 50.16 94 PRO A O 1
ATOM 641 N N . LEU A 1 95 ? -21.003 -2.987 30.504 1.00 56.47 95 LEU A N 1
ATOM 642 C CA . LEU A 1 95 ? -20.707 -4.264 29.837 1.00 56.47 95 LEU A CA 1
ATOM 643 C C . LEU A 1 95 ? -19.231 -4.380 29.407 1.00 56.47 95 LEU A C 1
ATOM 645 O O . LEU A 1 95 ? -18.668 -5.469 29.403 1.00 56.47 95 LEU A O 1
ATOM 649 N N . ILE A 1 96 ? -18.583 -3.250 29.104 1.00 58.44 96 ILE A N 1
ATOM 650 C CA . ILE A 1 96 ? -17.181 -3.189 28.660 1.00 58.44 96 ILE A CA 1
ATOM 651 C C . ILE A 1 96 ? -16.229 -3.103 29.871 1.00 58.44 96 ILE A C 1
ATOM 653 O O . ILE A 1 96 ? -15.087 -3.547 29.806 1.00 58.44 96 ILE A O 1
ATOM 657 N N . SER A 1 97 ? -16.712 -2.641 31.031 1.00 58.84 97 SER A N 1
ATOM 658 C CA . SER A 1 97 ? -15.907 -2.495 32.256 1.00 58.84 97 SER A CA 1
ATOM 659 C C . SER A 1 97 ? -15.257 -3.795 32.766 1.00 58.84 97 SER A C 1
ATOM 661 O O . SER A 1 97 ? -14.228 -3.743 33.443 1.00 58.84 97 SER A O 1
ATOM 663 N N . GLY A 1 98 ? -15.847 -4.962 32.476 1.00 60.28 98 GLY A N 1
ATOM 664 C CA . GLY A 1 98 ? -15.274 -6.270 32.815 1.00 60.28 98 GLY A CA 1
ATOM 665 C C . GLY A 1 98 ? -14.078 -6.619 31.930 1.00 60.28 98 GLY A C 1
ATOM 666 O O . GLY A 1 98 ? -13.014 -6.954 32.441 1.00 60.28 98 GLY A O 1
ATOM 667 N N . ILE A 1 99 ? -14.225 -6.427 30.616 1.00 63.47 99 ILE A N 1
ATOM 668 C CA . ILE A 1 99 ? -13.162 -6.637 29.624 1.00 63.47 99 ILE A CA 1
ATOM 669 C C . ILE A 1 99 ? -12.025 -5.633 29.859 1.00 63.47 99 ILE A C 1
ATOM 671 O O . ILE A 1 99 ? -10.869 -6.029 29.950 1.00 63.47 99 ILE A O 1
ATOM 675 N N . CYS A 1 100 ? -12.335 -4.353 30.091 1.00 66.50 100 CYS A N 1
ATOM 676 C CA . CYS A 1 100 ? -11.326 -3.325 30.380 1.00 66.50 100 CYS A CA 1
ATOM 677 C C . CYS A 1 100 ? -10.508 -3.607 31.652 1.00 66.50 100 CYS A C 1
ATOM 679 O O . CYS A 1 100 ? -9.340 -3.239 31.710 1.00 66.50 100 CYS A O 1
ATOM 681 N N . ARG A 1 101 ? -11.083 -4.282 32.661 1.00 61.53 101 ARG A N 1
ATOM 682 C CA . ARG A 1 101 ? -10.344 -4.718 33.862 1.00 61.53 101 ARG A CA 1
ATOM 683 C C . ARG A 1 101 ? -9.437 -5.922 33.608 1.00 61.53 101 ARG A C 1
ATOM 685 O O . ARG A 1 101 ? -8.444 -6.077 34.308 1.00 61.53 101 ARG A O 1
ATOM 692 N N . GLN A 1 102 ? -9.779 -6.754 32.629 1.00 61.25 102 GLN A N 1
ATOM 693 C CA . GLN A 1 102 ? -9.022 -7.945 32.239 1.00 61.25 102 GLN A CA 1
ATOM 694 C C . GLN A 1 102 ? -7.897 -7.626 31.234 1.00 61.25 102 GLN A C 1
ATOM 696 O O . GLN A 1 102 ? -6.944 -8.387 31.107 1.00 61.25 102 GLN A O 1
ATOM 701 N N . LEU A 1 103 ? -7.974 -6.468 30.569 1.00 63.44 103 LEU A N 1
ATOM 702 C CA . LEU A 1 103 ? -6.988 -5.936 29.617 1.00 63.44 103 LEU A CA 1
ATOM 703 C C . LEU A 1 103 ? -5.765 -5.257 30.268 1.00 63.44 103 LEU A C 1
ATOM 705 O O . LEU A 1 103 ? -4.994 -4.591 29.583 1.00 63.44 103 LEU A O 1
ATOM 709 N N . THR A 1 104 ? -5.554 -5.432 31.575 1.00 59.69 104 THR A N 1
ATOM 710 C CA . THR A 1 104 ? -4.296 -5.065 32.253 1.00 59.69 104 THR A CA 1
ATOM 711 C C . THR A 1 104 ? -3.125 -5.977 31.863 1.00 59.69 104 THR A C 1
ATOM 713 O O . THR A 1 104 ? -1.978 -5.662 32.172 1.00 59.69 104 THR A O 1
ATOM 716 N N . ASP A 1 105 ? -3.400 -7.076 31.151 1.00 57.69 105 ASP A N 1
ATOM 717 C CA . ASP A 1 105 ? -2.401 -7.898 30.469 1.00 57.69 105 ASP A CA 1
ATOM 718 C C . ASP A 1 105 ? -1.987 -7.257 29.127 1.00 57.69 105 ASP A C 1
ATOM 720 O O . ASP A 1 105 ? -2.806 -7.062 28.220 1.00 57.69 105 ASP A O 1
ATOM 724 N N . ASN A 1 106 ? -0.691 -6.957 28.987 1.00 64.38 106 ASN A N 1
ATOM 725 C CA . ASN A 1 106 ? -0.107 -6.313 27.806 1.00 64.38 106 ASN A CA 1
ATOM 726 C C . ASN A 1 106 ? -0.352 -7.086 26.497 1.00 64.38 106 ASN A C 1
ATOM 728 O O . ASN A 1 106 ? -0.424 -6.464 25.438 1.00 64.38 106 ASN A O 1
ATOM 732 N N . ASN A 1 107 ? -0.512 -8.414 26.543 1.00 70.25 107 ASN A N 1
ATOM 733 C CA . ASN A 1 107 ? -0.733 -9.218 25.338 1.00 70.25 107 ASN A CA 1
ATOM 734 C C . ASN A 1 107 ? -2.188 -9.181 24.863 1.00 70.25 107 ASN A C 1
ATOM 736 O O . ASN A 1 107 ? -2.439 -9.123 23.662 1.00 70.25 107 ASN A O 1
ATOM 740 N N . LEU A 1 108 ? -3.149 -9.163 25.790 1.00 76.38 108 LEU A N 1
ATOM 741 C CA . LEU A 1 108 ? -4.573 -9.052 25.459 1.00 76.38 108 LEU A CA 1
ATOM 742 C C . LEU A 1 108 ? -4.944 -7.648 24.972 1.00 76.38 108 LEU A C 1
ATOM 744 O O . LEU A 1 108 ? -5.885 -7.491 24.193 1.00 76.38 108 LEU A O 1
ATOM 748 N N . ASN A 1 109 ? -4.192 -6.634 25.403 1.00 78.56 109 ASN A N 1
ATOM 749 C CA . ASN A 1 109 ? -4.354 -5.264 24.938 1.00 78.56 109 ASN A CA 1
ATOM 750 C C . ASN A 1 109 ? -3.699 -5.004 23.569 1.00 78.56 109 ASN A C 1
ATOM 752 O O . ASN A 1 109 ? -4.080 -4.058 22.884 1.00 78.56 109 ASN A O 1
ATOM 756 N N . ARG A 1 110 ? -2.728 -5.815 23.137 1.00 85.12 110 ARG A N 1
ATOM 757 C CA . ARG A 1 110 ? -2.019 -5.602 21.870 1.00 85.12 110 ARG A CA 1
ATOM 758 C C . ARG A 1 110 ? -2.966 -5.762 20.677 1.00 85.12 110 ARG A C 1
ATOM 760 O O . ARG A 1 110 ? -3.641 -6.780 20.540 1.00 85.12 110 ARG A O 1
ATOM 767 N N . VAL A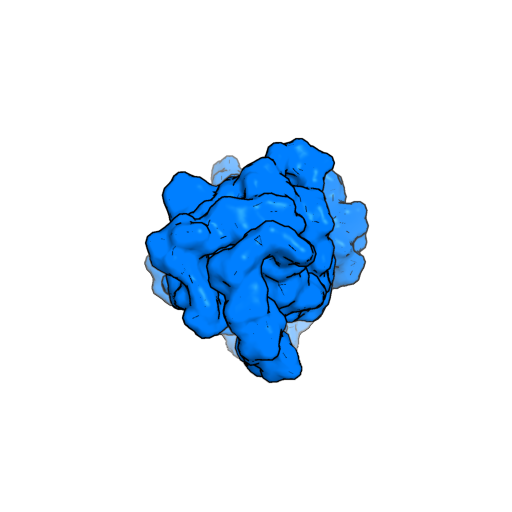 1 111 ? -2.991 -4.762 19.800 1.00 89.38 111 VAL A N 1
ATOM 768 C CA . VAL A 1 111 ? -3.700 -4.812 18.515 1.00 89.38 111 VAL A CA 1
ATOM 769 C C . VAL A 1 111 ? -2.685 -4.528 17.426 1.00 89.38 111 VAL A C 1
ATOM 771 O O . VAL A 1 111 ? -2.024 -3.490 17.457 1.00 89.38 111 VAL A O 1
ATOM 774 N N . THR A 1 112 ? -2.565 -5.446 16.474 1.00 92.19 112 THR A N 1
ATOM 775 C CA . THR A 1 112 ? -1.710 -5.261 15.299 1.00 92.19 112 THR A CA 1
ATOM 776 C C . THR A 1 112 ? -2.567 -5.022 14.069 1.00 92.19 112 THR A C 1
ATOM 778 O O . THR A 1 112 ? -3.566 -5.713 13.873 1.00 92.19 112 THR A O 1
ATOM 781 N N . ALA A 1 113 ? -2.163 -4.074 13.239 1.00 93.62 113 ALA A N 1
ATOM 782 C CA . ALA A 1 113 ? -2.761 -3.775 11.953 1.00 93.62 113 ALA A CA 1
ATOM 783 C C . ALA A 1 113 ? -1.823 -4.214 10.829 1.00 93.62 113 ALA A C 1
ATOM 785 O O . ALA A 1 113 ? -0.659 -3.826 10.809 1.00 93.62 113 ALA A O 1
ATOM 786 N N . THR A 1 114 ? -2.334 -4.992 9.882 1.00 95.19 114 THR A N 1
ATOM 787 C CA . THR A 1 114 ? -1.587 -5.410 8.691 1.00 95.19 114 THR A CA 1
ATOM 788 C C . THR A 1 114 ? -2.335 -4.951 7.451 1.00 95.19 114 THR A C 1
ATOM 790 O O . THR A 1 114 ? -3.535 -5.196 7.327 1.00 95.19 114 THR A O 1
ATOM 793 N N . ILE A 1 115 ? -1.642 -4.270 6.540 1.00 95.31 115 ILE A N 1
ATOM 794 C CA . ILE A 1 115 ? -2.200 -3.903 5.237 1.00 95.31 115 ILE A CA 1
ATOM 795 C C . ILE A 1 115 ? -2.162 -5.148 4.349 1.00 95.31 115 ILE A C 1
ATOM 797 O O . ILE A 1 115 ? -1.113 -5.763 4.176 1.00 95.31 115 ILE A O 1
ATOM 801 N N . GLU A 1 116 ? -3.311 -5.521 3.798 1.00 95.31 116 GLU A N 1
ATOM 802 C CA . GLU A 1 116 ? -3.463 -6.662 2.900 1.00 95.31 116 GLU A CA 1
ATOM 803 C C . GLU A 1 116 ? -3.980 -6.192 1.530 1.00 95.31 116 GLU A C 1
ATOM 805 O O . GLU A 1 116 ? -4.836 -5.295 1.473 1.00 95.31 116 GLU A O 1
ATOM 810 N N . PRO A 1 117 ? -3.545 -6.822 0.423 1.00 95.62 117 PRO A N 1
ATOM 811 C CA . PRO A 1 117 ? -4.165 -6.633 -0.882 1.00 95.62 117 PRO A CA 1
ATOM 812 C C . PRO A 1 117 ? -5.670 -6.919 -0.832 1.00 95.62 117 PRO A C 1
ATOM 814 O O . PRO A 1 117 ? -6.116 -7.937 -0.300 1.00 95.62 117 PRO A O 1
ATOM 817 N N . ALA A 1 118 ? -6.465 -6.024 -1.414 1.00 96.00 118 ALA A N 1
ATOM 818 C CA . ALA A 1 118 ? -7.918 -6.166 -1.525 1.00 96.00 118 ALA A CA 1
ATOM 819 C C . ALA A 1 118 ? -8.399 -6.249 -2.985 1.00 96.00 118 ALA A C 1
ATOM 821 O O . ALA A 1 118 ? -9.602 -6.248 -3.244 1.00 96.00 118 ALA A O 1
ATOM 822 N N . GLY A 1 119 ? -7.467 -6.328 -3.935 1.00 93.81 119 GLY A N 1
ATOM 823 C CA . GLY A 1 119 ? -7.714 -6.439 -5.368 1.00 93.81 119 GLY A CA 1
ATOM 824 C C . GLY A 1 119 ? -6.426 -6.254 -6.170 1.00 93.81 119 GLY A C 1
ATOM 825 O O . GLY A 1 119 ? -5.371 -5.965 -5.605 1.00 93.81 119 GLY A O 1
ATOM 826 N N . ALA A 1 120 ? -6.514 -6.416 -7.491 1.00 92.50 120 ALA A N 1
ATOM 827 C CA . ALA A 1 120 ? -5.387 -6.154 -8.381 1.00 92.50 120 ALA A CA 1
ATOM 828 C C . ALA A 1 120 ? -5.107 -4.641 -8.475 1.00 92.50 120 ALA A C 1
ATOM 830 O O . ALA A 1 120 ? -6.063 -3.859 -8.578 1.00 92.50 120 ALA A O 1
ATOM 831 N N . PRO A 1 121 ? -3.831 -4.212 -8.479 1.00 95.25 121 PRO A N 1
ATOM 832 C CA . PRO A 1 121 ? -3.490 -2.837 -8.806 1.00 95.25 121 PRO A CA 1
ATOM 833 C C . PRO A 1 121 ? -3.939 -2.470 -10.227 1.00 95.25 121 PRO A C 1
ATOM 835 O O . PRO A 1 121 ? -4.109 -3.341 -11.084 1.00 95.25 121 PRO A O 1
ATOM 838 N N . ARG A 1 122 ? -4.128 -1.175 -10.489 1.00 94.31 122 ARG A N 1
ATOM 839 C CA . ARG A 1 122 ? -4.562 -0.655 -11.799 1.00 94.31 122 ARG A CA 1
ATOM 840 C C . ARG A 1 122 ? -4.119 0.791 -12.015 1.00 94.31 122 ARG A C 1
ATOM 842 O O . ARG A 1 122 ? -3.484 1.371 -11.141 1.00 94.31 122 ARG A O 1
ATOM 849 N N . ASP A 1 123 ? -4.509 1.372 -13.148 1.00 94.12 123 ASP A N 1
ATOM 850 C CA . ASP A 1 123 ? -4.314 2.795 -13.466 1.00 94.12 123 ASP A CA 1
ATOM 851 C C . ASP A 1 123 ? -2.834 3.219 -13.403 1.00 94.12 123 ASP A C 1
ATOM 853 O O . ASP A 1 123 ? -2.503 4.282 -12.887 1.00 94.12 123 ASP A O 1
ATOM 857 N N . PHE A 1 124 ? -1.936 2.350 -13.878 1.00 93.38 124 PHE A N 1
ATOM 858 C CA . PHE A 1 124 ? -0.497 2.592 -13.835 1.00 93.38 124 PHE A CA 1
ATOM 859 C C . PHE A 1 124 ? -0.068 3.675 -14.827 1.00 93.38 124 PHE A C 1
ATOM 861 O O . PHE A 1 124 ? -0.379 3.601 -16.017 1.00 93.38 124 PHE A O 1
ATOM 868 N N . ASN A 1 125 ? 0.689 4.646 -14.330 1.00 91.81 125 ASN A N 1
ATOM 869 C CA . ASN A 1 125 ? 1.284 5.735 -15.080 1.00 91.81 125 ASN A CA 1
ATOM 870 C C . ASN A 1 125 ? 2.806 5.646 -14.936 1.00 91.81 125 ASN A C 1
ATOM 872 O O . ASN A 1 125 ? 3.380 6.044 -13.923 1.00 91.81 125 ASN A O 1
ATOM 876 N N . MET A 1 126 ? 3.464 5.133 -15.977 1.00 86.50 126 MET A N 1
ATOM 877 C CA . MET A 1 126 ? 4.918 4.994 -15.983 1.00 86.50 126 MET A CA 1
ATOM 878 C C . MET A 1 126 ? 5.614 6.350 -15.829 1.00 86.50 126 MET A C 1
ATOM 880 O O . MET A 1 126 ? 6.558 6.454 -15.058 1.00 86.50 126 MET A O 1
ATOM 884 N N . SER A 1 127 ? 5.142 7.406 -16.501 1.00 86.94 127 SER A N 1
ATOM 885 C CA . SER A 1 127 ? 5.763 8.734 -16.389 1.00 86.94 127 SER A CA 1
ATOM 886 C C . SER A 1 127 ? 5.673 9.325 -14.980 1.00 86.94 127 SER A C 1
ATOM 888 O O . SER A 1 127 ? 6.611 10.000 -14.559 1.00 86.94 127 SER A O 1
ATOM 890 N N . ALA A 1 128 ? 4.619 9.007 -14.222 1.00 90.62 128 ALA A N 1
ATOM 891 C CA . ALA A 1 128 ? 4.470 9.441 -12.833 1.00 90.62 128 ALA A CA 1
ATOM 892 C C . ALA A 1 128 ? 5.525 8.836 -11.894 1.00 90.62 128 ALA A C 1
ATOM 894 O O . ALA A 1 128 ? 5.861 9.442 -10.880 1.00 90.62 128 ALA A O 1
ATOM 895 N N . ALA A 1 129 ? 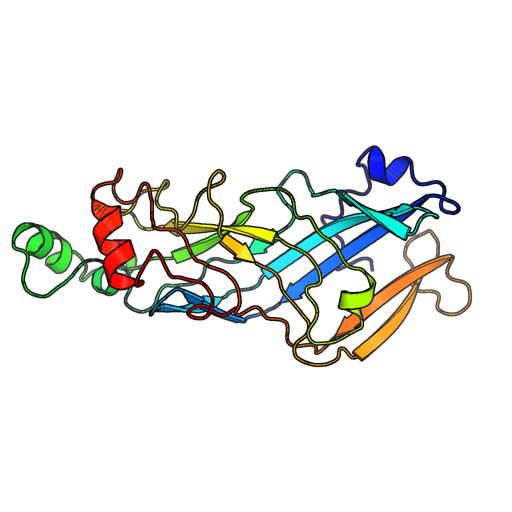6.122 7.689 -12.245 1.00 84.94 129 ALA A N 1
ATOM 896 C CA . ALA A 1 129 ? 7.253 7.148 -11.489 1.00 84.94 129 ALA A CA 1
ATOM 897 C C . ALA A 1 129 ? 8.496 8.063 -11.538 1.00 84.94 129 ALA A C 1
ATOM 899 O O . ALA A 1 129 ? 9.338 7.986 -10.645 1.00 84.94 129 ALA A O 1
ATOM 900 N N . PHE A 1 130 ? 8.596 8.948 -12.541 1.00 84.44 130 PHE A N 1
ATOM 901 C CA . PHE A 1 130 ? 9.727 9.862 -12.755 1.00 84.44 130 PHE A CA 1
ATOM 902 C C . PHE A 1 130 ? 9.431 11.315 -12.360 1.00 84.44 130 PHE A C 1
ATOM 904 O O . PHE A 1 130 ? 10.343 12.142 -12.348 1.00 84.44 130 PHE A O 1
ATOM 911 N N . SER A 1 131 ? 8.172 11.650 -12.082 1.00 88.56 131 SER A N 1
ATOM 912 C CA . SER A 1 131 ? 7.736 13.000 -11.726 1.00 88.56 131 SER A CA 1
ATOM 913 C C . SER A 1 131 ? 7.243 13.054 -10.282 1.00 88.56 131 SER A C 1
ATOM 915 O O . SER A 1 131 ? 7.159 12.033 -9.599 1.00 88.56 131 SER A O 1
ATOM 917 N N . THR A 1 132 ? 6.957 14.260 -9.795 1.00 93.81 132 THR A N 1
ATOM 918 C CA . THR A 1 132 ? 6.327 14.487 -8.492 1.00 93.81 132 THR A CA 1
ATOM 919 C C . THR A 1 132 ? 4.885 14.947 -8.664 1.00 93.81 132 THR A C 1
ATOM 921 O O . THR A 1 132 ? 4.543 15.609 -9.643 1.00 93.81 132 THR A O 1
ATOM 924 N N . GLY A 1 133 ? 4.034 14.618 -7.691 1.00 93.50 133 GLY A N 1
ATOM 925 C CA . GLY A 1 133 ? 2.651 15.105 -7.647 1.00 93.50 133 GLY A CA 1
ATOM 926 C C . GLY A 1 133 ? 1.668 14.415 -8.601 1.00 93.50 133 GLY A C 1
ATOM 927 O O . GLY A 1 133 ? 0.550 14.905 -8.767 1.00 93.50 133 GLY A O 1
ATOM 928 N N . GLU A 1 134 ? 2.057 13.295 -9.214 1.00 94.88 134 GLU A N 1
ATOM 929 C CA . GLU A 1 134 ? 1.164 12.454 -10.013 1.00 94.88 134 GLU A CA 1
ATOM 930 C C . GLU A 1 134 ? 1.067 11.036 -9.428 1.00 94.88 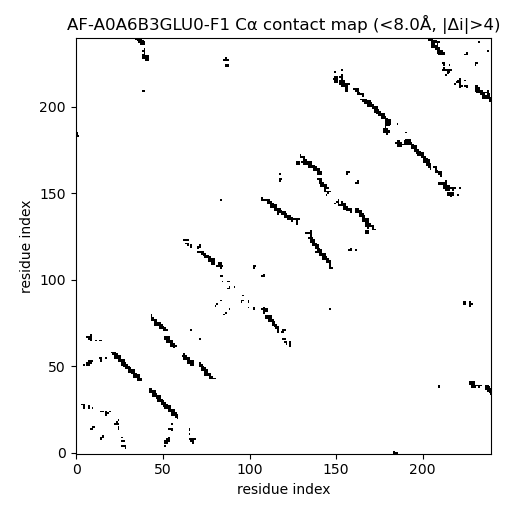134 GLU A C 1
ATOM 932 O O . GLU A 1 134 ? 2.096 10.436 -9.105 1.00 94.88 134 GLU A O 1
ATOM 937 N N . PRO A 1 135 ? -0.145 10.460 -9.313 1.00 96.19 135 PRO A N 1
ATOM 938 C CA . PRO A 1 135 ? -0.311 9.070 -8.911 1.00 96.19 135 PRO A CA 1
ATOM 939 C C . PRO A 1 135 ? 0.380 8.092 -9.862 1.00 96.19 135 PRO A C 1
ATOM 941 O O . PRO A 1 135 ? 0.146 8.120 -11.071 1.00 96.19 135 PRO A O 1
ATOM 944 N N . ILE A 1 136 ? 1.166 7.177 -9.296 1.00 94.44 136 ILE A N 1
ATOM 945 C CA . ILE A 1 136 ? 1.900 6.153 -10.052 1.00 94.44 136 ILE A CA 1
ATOM 946 C C . ILE A 1 136 ? 0.972 4.999 -10.433 1.00 94.44 136 ILE A C 1
ATOM 948 O O . ILE A 1 136 ? 1.024 4.494 -11.551 1.00 94.44 136 ILE A O 1
ATOM 952 N N . LEU A 1 137 ? 0.127 4.562 -9.501 1.00 95.81 137 LEU A N 1
ATOM 953 C CA . LEU A 1 137 ? -0.879 3.523 -9.701 1.00 95.81 137 LEU A CA 1
ATOM 954 C C . LEU A 1 137 ? -1.943 3.591 -8.605 1.00 95.81 137 LEU A C 1
ATOM 956 O O . LEU A 1 137 ? -1.757 4.247 -7.585 1.00 95.81 137 LEU A O 1
ATOM 960 N N . THR A 1 138 ? -3.044 2.867 -8.790 1.00 97.19 138 THR A N 1
ATOM 961 C CA . THR A 1 138 ? -4.035 2.626 -7.737 1.00 97.19 138 THR A CA 1
ATOM 962 C C . THR A 1 138 ? -3.836 1.239 -7.131 1.00 97.19 138 THR A C 1
ATOM 964 O O . THR A 1 138 ? -3.860 0.239 -7.852 1.00 97.19 138 THR A O 1
ATOM 967 N N . ILE A 1 139 ? -3.718 1.170 -5.803 1.00 96.81 139 ILE A N 1
ATOM 968 C CA . ILE A 1 139 ? -3.530 -0.058 -5.023 1.00 96.81 139 ILE A CA 1
ATOM 969 C C . ILE A 1 139 ? -4.752 -0.261 -4.111 1.00 96.81 139 ILE A C 1
ATOM 971 O O . ILE A 1 139 ? -4.926 0.476 -3.135 1.00 96.81 139 ILE A O 1
ATOM 975 N N . PRO A 1 140 ? -5.628 -1.240 -4.404 1.00 97.31 140 PRO A N 1
ATOM 976 C CA . PRO A 1 140 ? -6.726 -1.594 -3.514 1.00 97.31 140 PRO A CA 1
ATOM 977 C C . PRO A 1 140 ? -6.211 -2.375 -2.302 1.00 97.31 140 PRO A C 1
ATOM 979 O O . PRO A 1 140 ? -5.673 -3.474 -2.452 1.00 97.31 140 PRO A O 1
ATOM 982 N N . VAL A 1 141 ? -6.426 -1.847 -1.098 1.00 97.19 141 VAL A N 1
ATOM 983 C CA . VAL A 1 141 ? -6.006 -2.480 0.160 1.00 97.19 141 VAL A CA 1
ATOM 984 C C . VAL A 1 141 ? -7.136 -2.545 1.185 1.00 97.19 141 VAL A C 1
ATOM 986 O O . VAL A 1 141 ? -8.136 -1.827 1.110 1.00 97.19 141 VAL A O 1
ATOM 989 N N . ARG A 1 142 ? -6.964 -3.411 2.180 1.00 97.31 142 ARG A N 1
ATOM 990 C CA . ARG A 1 142 ? -7.754 -3.458 3.416 1.00 97.31 142 ARG A CA 1
ATOM 991 C C . ARG A 1 142 ? -6.803 -3.608 4.598 1.00 97.31 142 ARG A C 1
ATOM 993 O O . ARG A 1 142 ? -5.718 -4.158 4.437 1.00 97.31 142 ARG A O 1
ATOM 1000 N N . ILE A 1 143 ? -7.198 -3.149 5.780 1.00 96.75 143 ILE A N 1
ATOM 1001 C CA . ILE A 1 143 ? -6.366 -3.277 6.983 1.00 96.75 143 ILE A CA 1
ATOM 1002 C C . ILE A 1 143 ? -6.961 -4.343 7.893 1.00 96.75 143 ILE A C 1
ATOM 1004 O O . ILE A 1 143 ? -8.075 -4.176 8.382 1.00 96.75 143 ILE A O 1
ATOM 1008 N N . HIS A 1 144 ? -6.223 -5.421 8.134 1.00 96.81 144 HIS A N 1
ATOM 1009 C CA . HIS A 1 144 ? -6.590 -6.474 9.074 1.00 96.81 144 HIS A CA 1
ATOM 1010 C C . HIS A 1 144 ? -6.158 -6.091 10.487 1.00 96.81 144 HIS A C 1
ATOM 1012 O O . HIS A 1 144 ? -4.967 -5.928 10.747 1.00 96.81 144 HIS A O 1
ATOM 1018 N N . LEU A 1 145 ? -7.113 -5.975 11.406 1.00 95.12 145 LEU A N 1
ATOM 1019 C CA . LEU A 1 145 ? -6.848 -5.764 12.825 1.00 95.12 145 LEU A CA 1
ATOM 1020 C C . LEU A 1 145 ? -6.872 -7.106 13.559 1.00 95.12 145 LEU A C 1
ATOM 1022 O O . LEU A 1 145 ? -7.913 -7.754 13.645 1.00 95.12 145 LEU A O 1
ATOM 1026 N N . LYS A 1 146 ? -5.739 -7.505 14.136 1.00 93.00 146 LYS A N 1
ATOM 1027 C CA . LYS A 1 146 ? -5.623 -8.745 14.908 1.00 93.00 146 LYS A CA 1
ATOM 1028 C C . LYS A 1 146 ? -5.584 -8.457 16.399 1.00 93.00 146 LYS A C 1
ATOM 1030 O O . LYS A 1 146 ? -4.727 -7.721 16.888 1.00 93.00 146 LYS A O 1
ATOM 1035 N N . ASN A 1 147 ? -6.524 -9.071 17.108 1.00 89.38 147 ASN A N 1
ATOM 1036 C CA . ASN A 1 147 ? -6.582 -9.166 18.561 1.00 89.38 147 ASN A CA 1
ATOM 1037 C C . ASN A 1 147 ? -7.592 -10.270 18.941 1.00 89.38 147 ASN A C 1
ATOM 1039 O O . ASN A 1 147 ? -8.613 -10.389 18.257 1.00 89.38 147 ASN A O 1
ATOM 1043 N N . PRO A 1 148 ? -7.377 -11.038 20.029 1.00 87.44 148 PRO A N 1
ATOM 1044 C CA . PRO A 1 148 ? -8.280 -12.123 20.426 1.00 87.44 148 PRO A CA 1
ATOM 1045 C C . PRO A 1 148 ? -9.762 -11.735 20.550 1.00 87.44 148 PRO A C 1
ATOM 1047 O O . PRO A 1 148 ? -10.633 -12.546 20.251 1.00 87.44 148 PRO A O 1
ATOM 1050 N N . PHE A 1 149 ? -10.067 -10.499 20.956 1.00 85.50 149 PHE A N 1
ATOM 1051 C CA . PHE A 1 149 ? -11.442 -10.015 21.112 1.00 85.50 149 PHE A CA 1
ATOM 1052 C C . PHE A 1 149 ? -12.062 -9.496 19.808 1.00 85.50 149 PHE A C 1
ATOM 1054 O O . PHE A 1 149 ? -13.285 -9.468 19.678 1.00 85.50 149 PHE A O 1
ATOM 1061 N N . LEU A 1 150 ? -11.236 -9.085 18.841 1.00 90.56 150 LEU A N 1
ATOM 1062 C CA . LEU A 1 150 ? -11.690 -8.631 17.524 1.00 90.56 150 LEU A CA 1
ATOM 1063 C C . LEU A 1 150 ? -11.915 -9.808 16.563 1.00 90.56 150 LEU A C 1
ATOM 1065 O O . LEU A 1 150 ? -12.780 -9.726 15.691 1.00 90.56 150 LEU A O 1
ATOM 1069 N N . GLY A 1 151 ? -11.186 -10.909 16.752 1.00 90.06 151 GLY A N 1
ATOM 1070 C CA . GLY A 1 151 ? -11.223 -12.081 15.880 1.00 90.06 151 GLY A CA 1
ATOM 1071 C C . GLY A 1 151 ? -10.561 -11.848 14.516 1.00 90.06 151 GLY A C 1
ATOM 1072 O O . GLY A 1 151 ? -10.274 -10.721 14.123 1.00 90.06 151 GLY A O 1
ATOM 1073 N N . ASP A 1 152 ? -10.363 -12.931 13.762 1.00 94.06 152 ASP A N 1
ATOM 1074 C CA . ASP A 1 152 ? -9.584 -12.941 12.506 1.00 94.06 152 ASP A CA 1
ATOM 1075 C C . ASP A 1 152 ? -10.306 -12.327 11.293 1.00 94.06 152 ASP A C 1
ATOM 1077 O O . ASP A 1 152 ? -9.858 -12.446 10.154 1.00 94.06 152 ASP A O 1
ATOM 1081 N N . LYS A 1 153 ? -11.488 -11.744 11.506 1.00 96.00 153 LYS A N 1
ATOM 1082 C CA . LYS A 1 153 ? -12.314 -11.142 10.450 1.00 96.00 153 LYS A CA 1
ATOM 1083 C C . LYS A 1 153 ? -12.511 -9.643 10.640 1.00 96.00 153 LYS A C 1
ATOM 1085 O O . LYS A 1 153 ? -13.359 -9.069 9.966 1.00 96.00 153 LYS A O 1
ATOM 1090 N N . CYS A 1 154 ? -11.761 -9.021 11.545 1.00 96.94 154 CYS A N 1
ATOM 1091 C CA . CYS A 1 154 ? -11.846 -7.590 11.792 1.00 96.94 154 CYS A CA 1
ATOM 1092 C C . CYS A 1 154 ? -11.018 -6.816 10.761 1.00 96.94 154 CYS A C 1
ATOM 1094 O O . CYS A 1 154 ? -9.788 -6.808 10.816 1.00 96.94 154 CYS A O 1
ATOM 1096 N N . TYR A 1 155 ? -11.697 -6.151 9.829 1.00 98.00 155 TYR A N 1
ATOM 1097 C CA . TYR A 1 155 ? -11.064 -5.398 8.747 1.00 98.00 155 TYR A CA 1
ATOM 1098 C C . TYR A 1 155 ? -11.571 -3.964 8.671 1.00 98.00 155 TYR A C 1
ATOM 1100 O O . TYR A 1 155 ? -12.774 -3.740 8.757 1.00 98.00 155 TYR A O 1
ATOM 1108 N N . ILE A 1 156 ? -10.676 -3.008 8.419 1.00 97.62 156 ILE A N 1
ATOM 1109 C CA . ILE A 1 156 ? -11.027 -1.684 7.886 1.00 97.62 156 ILE A CA 1
ATOM 1110 C C . ILE A 1 156 ? -10.990 -1.768 6.359 1.00 97.62 156 ILE A C 1
ATOM 1112 O O . ILE A 1 156 ? -9.946 -2.068 5.771 1.00 97.62 156 ILE A O 1
ATOM 1116 N N . GLY A 1 157 ? -12.135 -1.506 5.725 1.00 97.12 157 GLY A N 1
ATOM 1117 C CA . GLY A 1 157 ? -12.338 -1.820 4.311 1.00 97.12 157 GLY A CA 1
ATOM 1118 C C . GLY A 1 157 ? -12.576 -3.312 4.062 1.00 97.12 157 GLY A C 1
ATOM 1119 O O . GLY A 1 157 ? -12.458 -4.155 4.947 1.00 97.12 157 GLY A O 1
ATOM 1120 N N . THR A 1 158 ? -12.948 -3.644 2.830 1.00 96.12 158 THR A N 1
ATOM 1121 C CA . THR A 1 158 ? -13.180 -5.023 2.370 1.00 96.12 158 THR A CA 1
ATOM 1122 C C . THR A 1 158 ? -12.689 -5.178 0.933 1.00 96.12 158 THR A C 1
ATOM 1124 O O . THR A 1 158 ? -12.357 -4.195 0.283 1.00 96.12 158 THR A O 1
ATOM 1127 N N . THR A 1 159 ? -12.693 -6.392 0.389 1.00 95.50 159 THR A N 1
ATOM 1128 C CA . THR A 1 159 ? -12.432 -6.601 -1.047 1.00 95.50 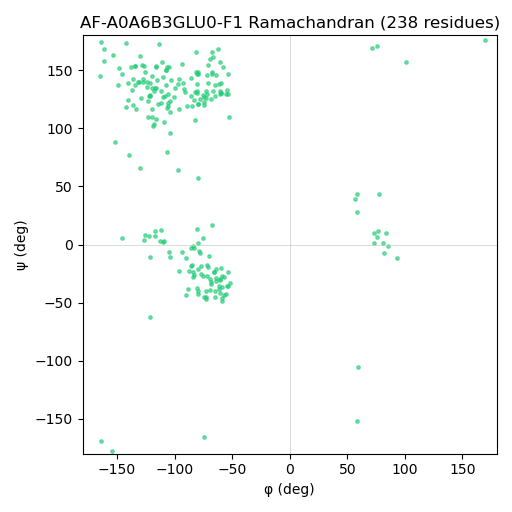159 THR A CA 1
ATOM 1129 C C . THR A 1 159 ? -13.501 -5.961 -1.942 1.00 95.50 159 THR A C 1
ATOM 1131 O O . THR A 1 159 ? -13.201 -5.541 -3.053 1.00 95.50 159 THR A O 1
ATOM 1134 N N . ALA A 1 160 ? -14.743 -5.836 -1.459 1.00 96.88 160 ALA A N 1
ATOM 1135 C CA . ALA A 1 160 ? -15.835 -5.189 -2.191 1.00 96.88 160 ALA A CA 1
ATOM 1136 C C . ALA A 1 160 ? -15.843 -3.656 -2.045 1.00 96.88 160 ALA A C 1
ATOM 1138 O O . ALA A 1 160 ? -16.349 -2.952 -2.914 1.00 96.88 160 ALA A O 1
ATOM 1139 N N . ASN A 1 161 ? -15.297 -3.137 -0.945 1.00 97.31 161 ASN A N 1
ATOM 1140 C CA . ASN A 1 161 ? -15.172 -1.710 -0.662 1.00 97.31 161 ASN A CA 1
ATOM 1141 C C . ASN A 1 161 ? -13.798 -1.442 -0.023 1.00 97.31 161 ASN A C 1
ATOM 1143 O O . ASN A 1 161 ? -13.711 -1.359 1.209 1.00 97.31 161 ASN A O 1
ATOM 1147 N N . PRO A 1 162 ? -12.721 -1.429 -0.828 1.00 97.81 162 PRO A N 1
ATOM 1148 C CA . PRO A 1 162 ? -11.353 -1.290 -0.339 1.00 97.81 162 PRO A CA 1
ATOM 1149 C C . PRO A 1 162 ? -10.987 0.171 -0.064 1.00 97.81 162 PRO A C 1
ATOM 1151 O O . PRO A 1 162 ? -11.640 1.101 -0.539 1.00 97.81 162 PRO A O 1
ATOM 1154 N N . VAL A 1 163 ? -9.884 0.372 0.654 1.00 98.25 163 VAL A N 1
ATOM 1155 C CA . VAL A 1 163 ? -9.143 1.637 0.618 1.00 98.25 163 VAL A CA 1
ATOM 1156 C C . VAL A 1 163 ? -8.373 1.677 -0.702 1.00 98.25 163 VAL A C 1
ATOM 1158 O O . VAL A 1 163 ? -7.683 0.720 -1.047 1.00 98.25 163 VAL A O 1
ATOM 1161 N N . LEU A 1 164 ? -8.510 2.759 -1.465 1.00 98.00 164 LEU A N 1
ATOM 1162 C CA . LEU A 1 164 ? -7.835 2.925 -2.754 1.00 98.00 164 LEU A CA 1
ATOM 1163 C C . LEU A 1 164 ? -6.663 3.890 -2.590 1.00 98.00 164 LEU A C 1
ATOM 1165 O O . LEU A 1 164 ? -6.872 5.099 -2.650 1.00 98.00 164 LEU A O 1
ATOM 1169 N N . LEU A 1 165 ? -5.463 3.350 -2.382 1.00 97.50 165 LEU A N 1
ATOM 1170 C CA . LEU A 1 165 ? -4.244 4.151 -2.276 1.00 97.50 165 LEU A CA 1
ATOM 1171 C C . LEU A 1 165 ? -3.738 4.526 -3.666 1.00 97.50 165 LEU A C 1
ATOM 1173 O O . LEU A 1 165 ? -3.736 3.694 -4.574 1.00 97.50 165 LEU A O 1
ATOM 1177 N N . LYS A 1 166 ? -3.304 5.771 -3.815 1.00 97.31 166 LYS A N 1
ATOM 1178 C CA . LYS A 1 166 ? -2.778 6.351 -5.050 1.00 97.31 166 LYS A CA 1
ATOM 1179 C C . LYS A 1 166 ? -1.440 7.040 -4.775 1.00 97.31 166 LYS A C 1
ATOM 1181 O O . LYS A 1 166 ? -1.374 8.268 -4.843 1.00 97.31 166 LYS A O 1
ATOM 1186 N N . PRO A 1 167 ? -0.396 6.274 -4.409 1.00 95.75 167 PRO A N 1
ATOM 1187 C CA . PRO A 1 167 ? 0.892 6.850 -4.059 1.00 95.75 167 PRO A CA 1
ATOM 1188 C C . PRO A 1 167 ? 1.464 7.652 -5.228 1.00 95.75 167 PRO A C 1
ATOM 1190 O O . PRO A 1 167 ? 1.400 7.238 -6.390 1.00 95.75 167 PRO A O 1
ATOM 1193 N N . GLN A 1 168 ? 2.035 8.797 -4.887 1.00 95.69 168 GLN A N 1
ATOM 1194 C CA . GLN A 1 168 ? 2.794 9.667 -5.774 1.00 95.69 168 GLN A CA 1
ATOM 1195 C C . GLN A 1 168 ? 4.141 9.977 -5.131 1.00 95.69 168 GLN A C 1
ATOM 1197 O O . GLN A 1 168 ? 4.249 9.992 -3.902 1.00 95.69 168 GLN A O 1
ATOM 1202 N N . ASN A 1 169 ? 5.146 10.298 -5.941 1.00 94.75 169 ASN A N 1
ATOM 1203 C CA . ASN A 1 169 ? 6.371 10.878 -5.405 1.00 94.75 169 ASN A CA 1
ATOM 1204 C C . ASN A 1 169 ? 6.072 12.296 -4.884 1.00 94.75 169 ASN A C 1
ATOM 1206 O O . ASN A 1 169 ? 5.553 13.153 -5.608 1.00 94.75 169 ASN A O 1
ATOM 1210 N N . VAL A 1 170 ? 6.399 12.541 -3.621 1.00 94.94 170 VAL A N 1
ATOM 1211 C CA . VAL A 1 170 ? 6.339 13.850 -2.959 1.00 94.94 170 VAL A CA 1
ATOM 1212 C C . VAL A 1 170 ? 7.655 14.596 -3.167 1.00 94.94 170 VAL A C 1
ATOM 1214 O O . VAL A 1 170 ? 7.654 15.802 -3.418 1.00 94.94 170 VAL A O 1
ATOM 1217 N N . THR A 1 171 ? 8.774 13.874 -3.125 1.00 93.75 171 THR A N 1
ATOM 1218 C CA . THR A 1 171 ? 10.108 14.379 -3.464 1.00 93.75 171 THR A CA 1
ATOM 1219 C C . THR A 1 171 ? 10.656 13.650 -4.688 1.00 93.75 171 THR A C 1
ATOM 1221 O O . THR A 1 171 ? 10.237 12.540 -5.011 1.00 93.75 171 THR A O 1
ATOM 1224 N N . ALA A 1 172 ? 11.550 14.304 -5.433 1.00 89.88 172 ALA A N 1
ATOM 1225 C CA . ALA A 1 172 ? 12.102 13.720 -6.651 1.00 89.88 172 ALA A CA 1
ATOM 1226 C C . ALA A 1 172 ? 13.091 12.586 -6.312 1.00 89.88 172 ALA A C 1
A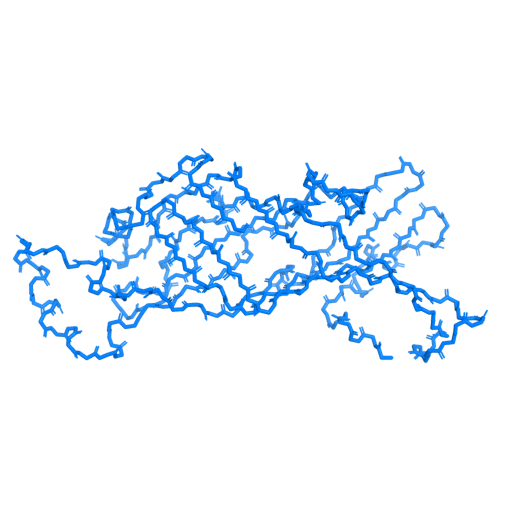TOM 1228 O O . ALA A 1 172 ? 13.984 12.810 -5.490 1.00 89.88 172 ALA A O 1
ATOM 1229 N N . PRO A 1 173 ? 12.984 11.405 -6.952 1.00 89.06 173 PRO A N 1
ATOM 1230 C CA . PRO A 1 173 ? 13.939 10.321 -6.750 1.00 89.06 173 PRO A CA 1
ATOM 1231 C C . PRO A 1 173 ? 15.301 10.640 -7.370 1.00 89.06 173 PRO A C 1
ATOM 1233 O O . PRO A 1 173 ? 15.405 11.342 -8.379 1.00 89.06 173 PRO A O 1
ATOM 1236 N N . THR A 1 174 ? 16.350 10.026 -6.829 1.00 91.25 174 THR A N 1
ATOM 1237 C CA . THR A 1 174 ? 17.632 9.900 -7.529 1.00 91.25 174 THR A CA 1
ATOM 1238 C C . THR A 1 174 ? 17.572 8.704 -8.471 1.00 91.25 174 THR A C 1
ATOM 1240 O O . THR A 1 174 ? 17.293 7.586 -8.041 1.00 91.25 174 THR A O 1
ATOM 1243 N N . LEU A 1 175 ? 17.845 8.940 -9.755 1.00 90.62 175 LEU A N 1
ATOM 1244 C CA . LEU A 1 175 ? 17.853 7.911 -10.792 1.00 90.62 175 LEU A CA 1
ATOM 1245 C C . LEU A 1 175 ? 19.248 7.303 -10.956 1.00 90.62 175 LEU A C 1
ATOM 1247 O O . LEU A 1 175 ? 20.225 8.024 -11.157 1.00 90.62 175 LEU A O 1
ATOM 1251 N N . SER A 1 176 ? 19.324 5.975 -10.974 1.00 90.75 176 SER A N 1
ATOM 1252 C CA . SER A 1 176 ? 20.499 5.238 -11.448 1.00 90.75 176 SER A CA 1
ATOM 1253 C C . SER A 1 176 ? 20.099 4.085 -12.368 1.00 90.75 176 SER A C 1
ATOM 1255 O O . SER A 1 176 ? 18.981 3.574 -12.294 1.00 90.75 176 SER A O 1
ATOM 1257 N N . LEU A 1 177 ? 21.011 3.699 -13.262 1.00 90.50 177 LEU A N 1
ATOM 1258 C CA . LEU A 1 177 ? 20.870 2.553 -14.156 1.00 90.50 177 LEU A CA 1
ATOM 1259 C C . LEU A 1 177 ? 22.035 1.603 -13.899 1.00 90.50 177 LEU A C 1
ATOM 1261 O O . LEU A 1 177 ? 23.187 2.023 -13.961 1.00 90.50 177 LEU A O 1
ATOM 1265 N N . GLN A 1 178 ? 21.722 0.334 -13.659 1.00 91.31 178 GLN A N 1
ATOM 1266 C CA . GLN A 1 178 ? 22.698 -0.750 -13.638 1.00 91.31 178 GLN A CA 1
ATOM 1267 C C . GLN A 1 178 ? 22.362 -1.742 -14.743 1.00 91.31 178 GLN A C 1
ATOM 1269 O O . GLN A 1 178 ? 21.190 -2.102 -14.904 1.00 91.31 178 GLN A O 1
ATOM 1274 N N . ARG A 1 179 ? 23.371 -2.184 -15.497 1.00 91.62 179 ARG A N 1
ATOM 1275 C CA . ARG A 1 179 ? 23.171 -3.177 -16.556 1.00 91.62 179 ARG A CA 1
ATOM 1276 C C . ARG A 1 179 ? 23.676 -4.546 -16.123 1.00 91.62 179 ARG A C 1
ATOM 1278 O O . ARG A 1 179 ? 24.563 -4.670 -15.280 1.00 91.62 179 ARG A O 1
ATOM 1285 N N . PHE A 1 180 ? 23.084 -5.582 -16.699 1.00 90.00 180 PHE A N 1
ATOM 1286 C CA . PHE A 1 180 ? 23.369 -6.974 -16.382 1.00 90.00 180 PHE A CA 1
ATOM 1287 C C . PHE A 1 180 ? 23.469 -7.798 -17.667 1.00 90.00 180 PHE A C 1
ATOM 1289 O O . PHE A 1 180 ? 22.710 -7.571 -18.612 1.00 90.00 180 PHE A O 1
ATOM 1296 N N . GLY A 1 181 ? 24.387 -8.764 -17.699 1.00 88.88 181 GLY A N 1
ATOM 1297 C CA . GLY A 1 181 ? 24.378 -9.830 -18.705 1.00 88.88 181 GLY A CA 1
ATOM 1298 C C . GLY A 1 181 ? 23.176 -10.760 -18.514 1.00 88.88 181 GLY A C 1
ATOM 1299 O O . GLY A 1 181 ? 22.544 -10.730 -17.459 1.00 88.88 181 GLY A O 1
ATOM 1300 N N . ALA A 1 182 ? 22.863 -11.595 -19.512 1.00 84.12 182 ALA A N 1
ATOM 1301 C CA . ALA A 1 182 ? 21.713 -12.516 -19.501 1.00 84.12 182 ALA A CA 1
ATOM 1302 C C . ALA A 1 182 ? 21.643 -13.452 -18.272 1.00 84.12 182 ALA A C 1
ATOM 1304 O O . ALA A 1 182 ? 20.568 -13.911 -17.894 1.00 84.12 182 ALA A O 1
ATOM 1305 N N . ASP A 1 183 ? 22.778 -13.715 -17.626 1.00 83.81 183 ASP A N 1
ATOM 1306 C CA . ASP A 1 183 ? 22.906 -14.521 -16.409 1.00 83.81 183 ASP A CA 1
ATOM 1307 C C . ASP A 1 183 ? 22.625 -13.741 -15.104 1.00 83.81 183 ASP A C 1
ATOM 1309 O O . ASP A 1 183 ? 22.645 -14.319 -14.017 1.00 83.81 183 ASP A O 1
ATOM 1313 N N . GLY A 1 184 ? 22.353 -12.433 -15.184 1.00 81.50 184 GLY A N 1
ATOM 1314 C CA . GLY A 1 184 ? 22.120 -11.561 -14.029 1.00 81.50 184 GLY A CA 1
ATOM 1315 C C . GLY A 1 184 ? 23.388 -11.017 -13.364 1.00 81.50 184 GLY A C 1
ATOM 1316 O O . GLY A 1 184 ? 23.306 -10.427 -12.275 1.00 81.50 184 GLY A O 1
ATOM 1317 N N . THR A 1 185 ? 24.554 -11.206 -13.987 1.00 89.25 185 THR A N 1
ATOM 1318 C CA . THR A 1 185 ? 25.829 -10.643 -13.526 1.00 89.25 185 THR A CA 1
ATOM 1319 C C . THR A 1 185 ? 25.935 -9.174 -13.956 1.00 89.25 185 THR A C 1
ATOM 1321 O O . THR A 1 185 ? 25.672 -8.879 -15.124 1.00 89.25 185 THR A O 1
ATOM 1324 N N . PRO A 1 186 ? 26.304 -8.231 -13.060 1.00 90.50 186 PRO A N 1
ATOM 1325 C CA . PRO A 1 186 ? 26.514 -6.834 -13.440 1.00 90.50 186 PRO A CA 1
ATOM 1326 C C . PRO A 1 186 ? 27.510 -6.694 -14.598 1.00 90.50 186 PRO A C 1
ATOM 1328 O O . PRO A 1 186 ? 28.603 -7.256 -14.549 1.00 90.50 186 PRO A O 1
ATOM 1331 N N . ASN A 1 187 ? 27.121 -5.947 -15.628 1.00 91.06 187 ASN A N 1
ATOM 1332 C CA . ASN A 1 187 ? 27.933 -5.653 -16.806 1.00 91.06 187 ASN A CA 1
ATOM 1333 C C . ASN A 1 187 ? 27.497 -4.300 -17.379 1.00 91.06 187 ASN A C 1
ATOM 1335 O O . ASN A 1 187 ? 26.609 -4.239 -18.229 1.00 91.06 187 ASN A O 1
ATOM 1339 N N . ASP A 1 188 ? 28.099 -3.222 -16.881 1.00 86.50 188 ASP A N 1
ATOM 1340 C CA . ASP A 1 188 ? 27.683 -1.851 -17.199 1.00 86.50 188 ASP A CA 1
ATOM 1341 C C . ASP A 1 188 ? 28.015 -1.417 -18.639 1.00 86.50 188 ASP A C 1
ATOM 1343 O O . ASP A 1 188 ? 27.369 -0.505 -19.158 1.00 86.50 188 ASP A O 1
ATOM 1347 N N . ASP A 1 189 ? 28.942 -2.107 -19.310 1.00 85.81 189 ASP A N 1
ATOM 1348 C CA . ASP A 1 189 ? 29.377 -1.775 -20.671 1.00 85.81 189 ASP A CA 1
ATOM 1349 C C . ASP A 1 189 ? 28.541 -2.492 -21.746 1.00 85.81 189 ASP A C 1
ATOM 1351 O O . ASP A 1 189 ? 28.134 -1.880 -22.736 1.00 85.81 189 ASP A O 1
ATOM 1355 N N . GLU A 1 190 ? 28.248 -3.783 -21.548 1.00 86.56 190 GLU A N 1
ATOM 1356 C CA . GLU A 1 190 ? 27.650 -4.653 -22.578 1.00 86.56 190 GLU A CA 1
ATOM 1357 C C . GLU A 1 190 ? 26.374 -5.381 -22.117 1.00 86.56 190 GLU A C 1
ATOM 1359 O O . GLU A 1 190 ? 25.811 -6.178 -22.865 1.00 86.56 190 GLU A O 1
ATOM 1364 N N . GLY A 1 191 ? 25.886 -5.121 -20.900 1.00 86.81 191 GLY A N 1
ATOM 1365 C CA . GLY A 1 191 ? 24.727 -5.820 -20.344 1.00 86.81 191 GLY A CA 1
ATOM 1366 C C . GLY A 1 191 ? 23.451 -5.637 -21.172 1.00 86.81 191 GLY A C 1
ATOM 1367 O O . GLY A 1 191 ? 23.050 -4.517 -21.497 1.00 86.81 191 GLY A O 1
ATOM 1368 N N . GLU A 1 192 ? 22.787 -6.743 -21.489 1.00 86.50 192 GLU A N 1
ATOM 1369 C CA . GLU A 1 192 ? 21.560 -6.796 -22.294 1.00 86.50 192 GLU A CA 1
ATOM 1370 C C . GLU A 1 192 ? 20.317 -6.376 -21.495 1.00 86.50 192 GLU A C 1
ATOM 1372 O O . GLU A 1 192 ? 19.341 -5.888 -22.062 1.00 86.50 192 GLU A O 1
ATOM 1377 N N . MET A 1 193 ? 20.359 -6.533 -20.170 1.00 85.94 193 MET A N 1
ATOM 1378 C CA . MET A 1 193 ? 19.278 -6.175 -19.253 1.00 85.94 193 MET A CA 1
ATOM 1379 C C . MET A 1 193 ? 19.642 -4.933 -18.447 1.00 85.94 193 MET A C 1
ATOM 1381 O O . MET A 1 193 ? 20.810 -4.693 -18.146 1.00 85.94 193 MET A O 1
ATOM 1385 N N . GLY A 1 194 ? 18.635 -4.147 -18.068 1.00 88.44 194 GLY A N 1
ATOM 1386 C CA . GLY A 1 194 ? 18.811 -2.929 -17.283 1.00 88.44 194 GLY A CA 1
ATOM 1387 C C . GLY A 1 194 ? 17.851 -2.872 -16.103 1.00 88.44 194 GLY A C 1
ATOM 1388 O O . GLY A 1 194 ? 16.675 -3.206 -16.234 1.00 88.44 194 GLY A O 1
ATOM 1389 N N . ARG A 1 195 ? 18.350 -2.405 -14.959 1.00 89.69 195 ARG A N 1
ATOM 1390 C CA . ARG A 1 195 ? 17.539 -2.027 -13.802 1.00 89.69 195 ARG A CA 1
ATOM 1391 C C . ARG A 1 195 ? 17.659 -0.532 -13.576 1.00 89.69 195 ARG A C 1
ATOM 1393 O O . ARG A 1 195 ? 18.752 -0.036 -13.306 1.00 89.69 195 ARG A O 1
ATOM 1400 N N . TYR A 1 196 ? 16.522 0.149 -13.617 1.00 89.44 196 TYR A N 1
ATOM 1401 C CA . TYR A 1 196 ? 16.413 1.504 -13.099 1.00 89.44 196 TYR A CA 1
ATOM 1402 C C . TYR A 1 196 ? 16.116 1.449 -11.604 1.00 89.44 196 TYR A C 1
ATOM 1404 O O . TYR A 1 196 ? 15.176 0.773 -11.184 1.00 89.44 196 TYR A O 1
ATOM 1412 N N . THR A 1 197 ? 16.914 2.164 -10.819 1.00 89.69 197 THR A N 1
ATOM 1413 C CA . THR A 1 197 ? 16.680 2.354 -9.387 1.00 89.69 197 THR A CA 1
ATOM 1414 C C . THR A 1 197 ? 16.320 3.809 -9.137 1.00 89.69 197 THR A C 1
ATOM 1416 O O . THR A 1 197 ? 17.005 4.718 -9.615 1.00 89.69 197 THR A O 1
ATOM 1419 N N . PHE A 1 198 ? 15.254 3.996 -8.364 1.00 88.38 198 PHE A N 1
ATOM 1420 C CA . PHE A 1 198 ? 14.731 5.284 -7.931 1.00 88.38 198 PHE A CA 1
ATOM 1421 C C . PHE A 1 198 ? 14.819 5.321 -6.412 1.00 88.38 198 PHE A C 1
ATOM 1423 O O . PHE A 1 198 ? 14.038 4.652 -5.741 1.00 88.38 198 PHE A O 1
ATOM 1430 N N . ASP A 1 199 ? 15.803 6.044 -5.885 1.00 88.75 199 ASP A N 1
ATOM 1431 C CA . ASP A 1 199 ? 16.095 6.045 -4.449 1.00 88.75 199 ASP A CA 1
ATOM 1432 C C . ASP A 1 199 ? 15.866 7.422 -3.817 1.00 88.75 199 ASP A C 1
ATOM 1434 O O . ASP A 1 199 ? 15.968 8.461 -4.479 1.00 88.75 199 ASP A O 1
ATOM 1438 N N . GLY A 1 200 ? 15.550 7.422 -2.524 1.00 87.31 200 GLY A N 1
ATOM 1439 C CA . GLY A 1 200 ? 15.407 8.620 -1.700 1.00 87.31 200 GLY A CA 1
ATOM 1440 C C . GLY A 1 200 ? 14.155 9.463 -1.954 1.00 87.31 200 GLY A C 1
ATOM 1441 O O . GLY A 1 200 ? 14.078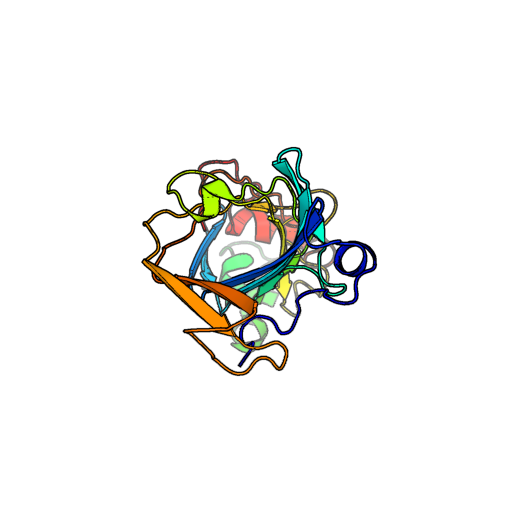 10.571 -1.428 1.00 87.31 200 GLY A O 1
ATOM 1442 N N . ALA A 1 201 ? 13.191 8.980 -2.745 1.00 89.50 201 ALA A N 1
ATOM 1443 C CA . ALA A 1 201 ? 11.899 9.645 -2.887 1.00 89.50 201 ALA A CA 1
ATOM 1444 C C . ALA A 1 201 ? 10.976 9.308 -1.713 1.00 89.50 201 ALA A C 1
ATOM 1446 O O . ALA A 1 201 ? 10.727 8.140 -1.416 1.00 89.50 201 ALA A O 1
ATOM 1447 N N . ASP A 1 202 ? 10.392 10.341 -1.116 1.00 92.75 202 ASP A N 1
ATOM 1448 C CA . ASP A 1 202 ? 9.228 10.197 -0.257 1.00 92.75 202 ASP A CA 1
ATOM 1449 C C . ASP A 1 202 ? 8.021 9.938 -1.153 1.00 92.75 202 ASP A C 1
ATOM 1451 O O . ASP A 1 202 ? 7.748 10.709 -2.078 1.00 92.75 202 ASP A O 1
ATOM 1455 N N . GLN A 1 203 ? 7.283 8.868 -0.876 1.00 94.50 203 GLN A N 1
ATOM 1456 C CA . GLN A 1 203 ? 6.010 8.585 -1.529 1.00 94.50 203 GLN A CA 1
ATOM 1457 C C . GLN A 1 203 ? 4.871 8.766 -0.542 1.00 94.50 203 GLN A C 1
ATOM 1459 O O . GLN A 1 203 ? 5.010 8.443 0.634 1.00 94.50 203 GLN A O 1
ATOM 1464 N N . GLY A 1 204 ? 3.738 9.260 -1.031 1.00 95.75 204 GLY A N 1
ATOM 1465 C CA . GLY A 1 204 ? 2.557 9.385 -0.195 1.00 95.75 204 GLY A CA 1
ATOM 1466 C C . GLY A 1 204 ? 1.269 9.594 -0.969 1.00 95.75 204 GLY A C 1
ATOM 1467 O O . GLY A 1 204 ? 1.271 9.756 -2.187 1.00 95.75 204 GLY A O 1
ATOM 1468 N N . ASP A 1 205 ? 0.155 9.588 -0.249 1.00 97.38 205 ASP A N 1
ATOM 1469 C CA . ASP A 1 205 ? -1.184 9.897 -0.760 1.00 97.38 205 ASP A CA 1
ATOM 1470 C C . ASP A 1 205 ? -2.017 10.524 0.362 1.00 97.38 205 ASP A C 1
ATOM 1472 O O . ASP A 1 205 ? -1.992 10.053 1.492 1.00 97.38 205 ASP A O 1
ATOM 1476 N N . ALA A 1 206 ? -2.780 11.578 0.062 1.00 96.81 206 ALA A N 1
ATOM 1477 C CA . ALA A 1 206 ? -3.685 12.240 1.011 1.00 96.81 206 ALA A CA 1
ATOM 1478 C C . ALA A 1 206 ? -5.135 12.355 0.496 1.00 96.81 206 ALA A C 1
ATOM 1480 O O . ALA A 1 206 ? -5.986 13.042 1.070 1.00 96.81 206 ALA A O 1
ATOM 1481 N N . THR A 1 207 ? -5.430 11.704 -0.629 1.00 96.12 207 THR A N 1
ATOM 1482 C CA . THR A 1 207 ? -6.670 11.887 -1.396 1.00 96.12 207 THR A CA 1
ATOM 1483 C C . THR A 1 207 ? -7.658 10.736 -1.228 1.00 96.12 207 THR A C 1
ATOM 1485 O O . THR A 1 207 ? -8.799 10.824 -1.685 1.00 96.12 207 THR A O 1
ATOM 1488 N N . PHE A 1 208 ? -7.260 9.666 -0.540 1.00 97.75 208 PHE A N 1
ATOM 1489 C CA . PHE A 1 208 ? -8.087 8.482 -0.355 1.00 97.75 208 PHE A CA 1
ATOM 1490 C C . PHE A 1 208 ? -9.124 8.648 0.762 1.00 97.75 208 PHE A C 1
ATOM 1492 O O . PHE A 1 208 ? -8.902 9.311 1.780 1.00 97.75 208 PHE A O 1
ATOM 1499 N N . ALA A 1 209 ? -10.278 8.009 0.576 1.00 98.06 209 ALA A N 1
ATOM 1500 C CA . ALA A 1 209 ? -11.272 7.800 1.622 1.00 98.06 209 ALA A CA 1
ATOM 1501 C C . ALA A 1 209 ? -11.049 6.440 2.297 1.00 98.06 209 ALA A C 1
ATOM 1503 O O . ALA A 1 209 ? -10.511 5.513 1.689 1.00 98.06 209 ALA A O 1
ATOM 1504 N N . VAL A 1 210 ? -11.502 6.311 3.542 1.00 98.25 210 VAL A N 1
ATOM 1505 C CA . VAL A 1 210 ? -11.365 5.085 4.333 1.00 98.25 210 VAL A CA 1
ATOM 1506 C C . VAL A 1 210 ? -12.757 4.571 4.700 1.00 98.25 210 VAL A C 1
ATOM 1508 O O . VAL A 1 210 ? -13.489 5.261 5.419 1.00 98.25 210 VAL A O 1
ATOM 1511 N N . PRO A 1 211 ? -13.149 3.378 4.222 1.00 98.12 211 PRO A N 1
ATOM 1512 C CA . PRO A 1 211 ? -14.395 2.736 4.624 1.00 98.12 211 PRO A CA 1
ATOM 1513 C C . PRO A 1 211 ? -14.439 2.413 6.124 1.00 98.12 211 PRO A C 1
ATOM 1515 O O . PRO A 1 211 ? -13.435 2.470 6.830 1.00 98.12 211 PRO A O 1
ATOM 1518 N N . GLY A 1 212 ? -15.623 2.047 6.613 1.00 96.88 212 GLY A N 1
ATOM 1519 C CA . GLY A 1 212 ? -15.782 1.557 7.980 1.00 96.88 212 GLY A CA 1
ATOM 1520 C C . GLY A 1 212 ? -15.098 0.207 8.218 1.00 96.88 212 GLY A C 1
ATOM 1521 O O . GLY A 1 212 ? -14.816 -0.554 7.288 1.00 96.88 212 GLY A O 1
ATOM 1522 N N . ALA A 1 213 ? -14.873 -0.085 9.493 1.00 97.00 213 ALA A N 1
ATOM 1523 C CA . ALA A 1 213 ? -14.538 -1.402 9.992 1.00 97.00 213 ALA A CA 1
ATOM 1524 C C . ALA A 1 213 ? -15.716 -2.375 9.842 1.00 97.00 213 ALA A C 1
ATOM 1526 O O . ALA A 1 213 ? -16.879 -1.969 9.918 1.00 97.00 213 ALA A O 1
ATOM 1527 N N . SER A 1 214 ? -15.394 -3.649 9.642 1.00 97.44 214 SER A N 1
ATOM 1528 C CA . SER A 1 214 ? -16.340 -4.750 9.492 1.00 97.44 214 SER A CA 1
ATOM 1529 C C . SER A 1 214 ? -15.794 -6.040 10.104 1.00 97.44 214 SER A C 1
ATOM 1531 O O . SER A 1 214 ? -14.588 -6.288 10.063 1.00 97.44 214 SER A O 1
ATOM 1533 N N . GLY A 1 215 ? -16.688 -6.871 10.646 1.00 96.06 215 GLY A N 1
ATOM 1534 C CA . GLY A 1 215 ? -16.374 -8.221 11.130 1.00 96.06 215 GLY A CA 1
ATOM 1535 C C . GLY A 1 215 ? -15.637 -8.285 12.474 1.00 96.06 215 GLY A C 1
ATOM 1536 O O . GLY A 1 215 ? -15.282 -9.374 12.928 1.00 96.06 215 GLY A O 1
ATOM 1537 N N . CYS A 1 216 ? -15.463 -7.154 13.151 1.00 93.75 216 CYS A N 1
ATOM 1538 C CA . CYS A 1 216 ? -14.801 -7.040 14.442 1.00 93.75 216 CYS A CA 1
ATOM 1539 C C . CYS A 1 216 ? -15.695 -7.566 15.567 1.00 93.75 216 CYS A C 1
ATOM 1541 O O . CYS A 1 216 ? -16.823 -7.109 15.755 1.00 93.75 216 CYS A O 1
ATOM 1543 N N . GLY A 1 217 ? -15.208 -8.551 16.321 1.00 91.19 217 GLY A N 1
ATOM 1544 C CA . GLY A 1 217 ? -15.972 -9.239 17.362 1.00 91.19 217 GLY A CA 1
ATOM 1545 C C . GLY A 1 217 ? -17.239 -9.886 16.802 1.00 91.19 217 GLY A C 1
ATOM 1546 O O . GLY A 1 217 ? -18.319 -9.701 17.358 1.00 91.19 217 GLY A O 1
ATOM 1547 N N . ALA A 1 218 ? -17.125 -10.550 15.644 1.00 92.25 218 ALA A N 1
ATOM 1548 C CA . ALA A 1 218 ? -18.260 -11.045 14.856 1.00 92.25 218 ALA A CA 1
ATOM 1549 C C . ALA A 1 218 ? -19.251 -9.939 14.415 1.00 92.25 218 ALA A C 1
ATOM 1551 O O . ALA A 1 218 ? -20.437 -10.199 14.222 1.00 92.25 218 ALA A O 1
ATOM 1552 N N . GLY A 1 219 ? -18.759 -8.704 14.257 1.00 92.62 219 GLY A N 1
ATOM 1553 C CA . GLY A 1 219 ? -19.520 -7.512 13.859 1.00 92.62 219 GLY A CA 1
ATOM 1554 C C . GLY A 1 219 ? -20.057 -6.681 15.031 1.00 92.62 219 GLY A C 1
ATOM 1555 O O . GLY A 1 219 ? -20.482 -5.543 14.846 1.00 92.62 219 GLY A O 1
ATOM 1556 N N . LEU A 1 220 ? -20.007 -7.199 16.263 1.00 89.12 220 LEU A N 1
ATOM 1557 C CA . LEU A 1 220 ? -20.513 -6.494 17.448 1.00 89.12 220 LEU A CA 1
ATOM 1558 C C . LEU A 1 220 ? -19.628 -5.313 17.876 1.00 89.12 220 LEU A C 1
ATOM 1560 O O . LEU A 1 220 ? -20.074 -4.458 18.644 1.00 89.12 220 LEU A O 1
ATOM 1564 N N . LEU A 1 221 ? -18.379 -5.267 17.403 1.00 89.88 221 LEU A N 1
ATOM 1565 C CA . LEU A 1 221 ? -17.372 -4.276 17.791 1.00 89.88 221 LEU A CA 1
ATOM 1566 C C . LEU A 1 221 ? -16.988 -3.318 16.655 1.00 89.88 221 LEU A C 1
ATOM 1568 O O . LEU A 1 221 ? -16.157 -2.435 16.870 1.00 89.88 221 LEU A O 1
ATOM 1572 N N . ASP A 1 222 ? -17.617 -3.430 15.480 1.00 93.38 222 ASP A N 1
ATOM 1573 C CA . ASP A 1 222 ? -17.358 -2.556 14.325 1.00 93.38 222 ASP A CA 1
ATOM 1574 C C . ASP A 1 222 ? -17.533 -1.076 14.695 1.00 93.38 222 ASP A C 1
ATOM 1576 O O . ASP A 1 222 ? -16.702 -0.229 14.367 1.00 93.38 222 ASP A O 1
ATOM 1580 N N . TRP A 1 223 ? -18.584 -0.762 15.460 1.00 89.38 223 TRP A N 1
ATOM 1581 C CA . TRP A 1 223 ? -18.866 0.596 15.928 1.00 89.38 223 TRP A CA 1
ATOM 1582 C C . TRP A 1 223 ? -17.747 1.166 16.810 1.00 89.38 223 TRP A C 1
ATOM 1584 O O . TRP A 1 223 ? -17.474 2.362 16.734 1.00 89.38 223 TRP A O 1
ATOM 1594 N N . ALA A 1 224 ? -17.097 0.339 17.635 1.00 87.00 224 ALA A N 1
ATOM 1595 C CA . ALA A 1 224 ? -16.060 0.785 18.561 1.00 87.00 224 ALA A CA 1
ATOM 1596 C C . ALA A 1 224 ? -14.777 1.136 17.799 1.00 87.00 224 ALA A C 1
ATOM 1598 O O . ALA A 1 224 ? -14.216 2.216 17.995 1.00 87.00 224 ALA A O 1
ATOM 1599 N N . VAL A 1 225 ? -14.378 0.272 16.857 1.00 91.19 225 VAL A N 1
ATOM 1600 C CA . VAL A 1 225 ? -13.263 0.541 15.936 1.00 91.19 225 VAL A CA 1
ATOM 1601 C C . VAL A 1 225 ? -13.543 1.814 15.136 1.00 91.19 225 VAL A C 1
ATOM 1603 O O . VAL A 1 225 ? -12.725 2.733 15.126 1.00 91.19 225 VAL A O 1
ATOM 1606 N N . ASN A 1 226 ? -14.742 1.929 14.559 1.00 93.69 226 ASN A N 1
ATOM 1607 C CA . ASN A 1 226 ? -15.157 3.109 13.805 1.00 93.69 226 ASN A CA 1
ATOM 1608 C C . ASN A 1 226 ? -15.116 4.388 14.646 1.00 93.69 226 ASN A C 1
ATOM 1610 O O . ASN A 1 226 ? -14.563 5.398 14.214 1.00 93.69 226 ASN A O 1
ATOM 1614 N N . LEU A 1 227 ? -15.636 4.354 15.872 1.00 89.75 227 LEU A N 1
ATOM 1615 C CA . LEU A 1 227 ? -15.650 5.509 16.763 1.00 89.75 227 LEU A CA 1
ATOM 1616 C C . LEU A 1 227 ? -14.237 5.938 17.177 1.00 89.75 227 LEU A C 1
ATOM 1618 O O . LEU A 1 227 ? -13.956 7.142 17.248 1.00 89.75 227 LEU A O 1
ATOM 1622 N N . LYS A 1 228 ? -13.336 4.987 17.460 1.00 86.69 228 LYS A N 1
ATOM 1623 C CA . LYS A 1 228 ? -11.958 5.304 17.855 1.00 86.69 228 LYS A CA 1
ATOM 1624 C C . LYS A 1 228 ? -11.120 5.806 16.688 1.00 86.69 228 LYS A C 1
ATOM 1626 O O . LYS A 1 228 ? -10.358 6.747 16.884 1.00 86.69 228 LYS A O 1
ATOM 1631 N N . THR A 1 229 ? -11.262 5.228 15.505 1.00 90.56 229 THR A N 1
ATOM 1632 C CA . THR A 1 229 ? -10.476 5.634 14.332 1.00 90.56 229 THR A CA 1
ATOM 1633 C C . THR A 1 229 ? -11.107 6.822 13.602 1.00 90.56 229 THR A C 1
ATOM 1635 O O . THR A 1 229 ? -10.423 7.557 12.901 1.00 90.56 229 THR A O 1
ATOM 1638 N N . GLY A 1 230 ? -12.390 7.106 13.841 1.00 93.38 230 GLY A N 1
ATOM 1639 C CA . GLY A 1 230 ? -13.126 8.159 13.139 1.00 93.38 230 GLY A CA 1
ATOM 1640 C C . GLY A 1 230 ? -13.544 7.725 11.735 1.00 93.38 230 GLY A C 1
ATOM 1641 O O . GLY A 1 230 ? -13.380 8.489 10.789 1.00 93.38 230 GLY A O 1
ATOM 1642 N N . LEU A 1 231 ? -14.041 6.491 11.612 1.00 95.88 231 LEU A N 1
ATOM 1643 C CA . LEU A 1 231 ? -14.434 5.871 10.349 1.00 95.88 231 LEU A CA 1
ATOM 1644 C C . LEU A 1 231 ? -15.966 5.776 10.195 1.00 95.88 231 LEU A C 1
ATOM 1646 O O . LEU A 1 231 ? -16.670 5.664 11.202 1.00 95.88 231 LEU A O 1
ATOM 1650 N N . PRO A 1 232 ? -16.490 5.768 8.953 1.00 97.62 232 PRO A N 1
ATOM 1651 C CA . PRO A 1 232 ? -15.758 6.002 7.704 1.00 97.62 232 PRO A CA 1
ATOM 1652 C C . PRO A 1 232 ? -15.183 7.424 7.640 1.00 97.62 232 PRO A C 1
ATOM 1654 O O . PRO A 1 232 ? -15.776 8.374 8.151 1.00 97.62 232 PRO A O 1
ATOM 1657 N N . SER A 1 233 ? -14.011 7.560 7.024 1.00 98.00 233 SER A N 1
ATOM 1658 C CA . SER A 1 233 ? -13.308 8.835 6.880 1.00 98.00 233 SER A CA 1
ATOM 1659 C C . SER A 1 233 ? -13.343 9.280 5.423 1.00 98.00 233 SER A C 1
ATOM 1661 O O . SER A 1 233 ? -12.967 8.532 4.522 1.00 98.00 233 SER A O 1
ATOM 1663 N N . ALA A 1 234 ? -13.804 10.504 5.178 1.00 97.25 234 ALA A N 1
ATOM 1664 C CA . ALA A 1 234 ? -13.833 11.081 3.837 1.00 97.25 234 ALA A CA 1
ATOM 1665 C C . ALA A 1 234 ? -12.415 11.373 3.309 1.00 97.25 234 ALA A C 1
ATOM 1667 O O . ALA A 1 234 ? -11.472 11.522 4.088 1.00 97.25 234 ALA A O 1
ATOM 1668 N N . ALA A 1 235 ? -12.286 11.497 1.985 1.00 96.19 235 ALA A N 1
ATOM 1669 C CA . ALA A 1 235 ? -11.064 11.968 1.336 1.00 96.19 235 ALA A CA 1
ATOM 1670 C C . ALA A 1 235 ? -10.598 13.322 1.902 1.00 96.19 235 ALA A C 1
ATOM 1672 O O . ALA A 1 235 ? -11.419 14.148 2.308 1.00 96.19 235 ALA A O 1
ATOM 1673 N N . GLY A 1 236 ? -9.280 13.539 1.945 1.00 93.88 236 GLY A N 1
ATOM 1674 C CA . GLY A 1 236 ? -8.667 14.749 2.508 1.00 93.88 236 GLY A CA 1
ATOM 1675 C C . GLY A 1 236 ? -8.530 14.758 4.036 1.00 93.88 236 GLY A C 1
ATOM 1676 O O . GLY A 1 236 ? -8.057 15.741 4.597 1.00 93.88 236 GLY A O 1
ATOM 1677 N N . LYS A 1 237 ? -8.938 13.682 4.723 1.00 96.19 237 LYS A N 1
ATOM 1678 C CA . LYS A 1 237 ? -8.715 13.480 6.170 1.00 96.19 237 LYS A CA 1
ATOM 1679 C C . LYS A 1 237 ? -7.714 12.369 6.484 1.00 96.19 237 LYS A C 1
ATOM 1681 O O . LYS A 1 237 ? -7.529 12.027 7.647 1.00 96.19 237 LYS A O 1
ATOM 1686 N N . ASN A 1 238 ? -7.136 11.764 5.455 1.00 97.62 238 ASN A N 1
ATOM 1687 C CA . ASN A 1 238 ? -6.269 10.602 5.569 1.00 97.62 238 ASN A CA 1
ATOM 1688 C C . ASN A 1 238 ? -4.962 10.909 4.849 1.00 97.62 238 ASN A C 1
ATOM 1690 O O . ASN A 1 238 ? -4.946 11.739 3.942 1.00 97.62 238 ASN A O 1
ATOM 1694 N N . SER A 1 239 ? -3.889 10.255 5.267 1.00 97.31 239 SER A N 1
ATOM 1695 C CA . SER A 1 239 ? -2.584 10.364 4.624 1.00 97.31 239 SER A CA 1
ATOM 1696 C C . SER A 1 239 ? -1.831 9.051 4.767 1.00 97.31 239 SER A C 1
ATOM 1698 O O . SER A 1 239 ? -2.051 8.331 5.739 1.00 97.31 239 SER A O 1
ATOM 1700 N N . VAL A 1 240 ? -0.944 8.745 3.836 1.00 93.62 240 VAL A N 1
ATOM 1701 C CA . VAL A 1 240 ? 0.065 7.686 3.938 1.00 93.62 240 VAL A CA 1
ATOM 1702 C C . VAL A 1 240 ? 1.360 8.193 3.337 1.00 93.62 240 VAL A C 1
ATOM 1704 O O . VAL A 1 240 ? 1.245 9.032 2.412 1.00 93.62 240 VAL A O 1
#

Nearest PDB structures (foldseek):
  5xd9-assembly1_A-2  TM=3.686E-01  e=4.617E+00  Vibrio sp. EJY3
  5xd8-assembly1_B  TM=2.724E-01  e=2.989E+00  Vibrio sp. EJY3